Protein AF-M1K8H1-F1 (afdb_monomer)

Mean predicted aligned error: 16.38 Å

Radius of gyration: 29.75 Å; Cα contacts (8 Å, |Δi|>4): 290; chains: 1; bounding box: 63×40×82 Å

pLDDT: mean 72.78, std 16.75, range [26.17, 94.62]

Structure (mmCIF, N/CA/C/O backbone):
data_AF-M1K8H1-F1
#
_entry.id   AF-M1K8H1-F1
#
loop_
_atom_site.group_PDB
_atom_site.id
_atom_site.type_symbol
_atom_site.label_atom_id
_atom_site.label_alt_id
_atom_site.label_comp_id
_atom_site.label_asym_id
_atom_site.label_entity_id
_atom_site.label_seq_id
_atom_site.pdbx_PDB_ins_code
_atom_site.Cartn_x
_atom_site.Cartn_y
_atom_site.Cartn_z
_atom_site.occupancy
_atom_site.B_iso_or_equiv
_atom_site.auth_seq_id
_atom_site.auth_comp_id
_atom_site.auth_asym_id
_atom_site.auth_atom_id
_atom_site.pdbx_PDB_model_num
ATOM 1 N N . MET A 1 1 ? 13.924 0.896 -13.740 1.00 26.17 1 MET A N 1
ATOM 2 C CA . MET A 1 1 ? 15.214 0.836 -13.018 1.00 26.17 1 MET A CA 1
ATOM 3 C C . MET A 1 1 ? 15.326 -0.549 -12.403 1.00 26.17 1 MET A C 1
ATOM 5 O O . MET A 1 1 ? 14.379 -0.959 -11.742 1.00 26.17 1 MET A O 1
ATOM 9 N N . ILE A 1 2 ? 16.389 -1.291 -12.714 1.00 30.88 2 ILE A N 1
ATOM 10 C CA . ILE A 1 2 ? 16.627 -2.663 -12.240 1.00 30.88 2 ILE A CA 1
ATOM 11 C C . ILE A 1 2 ? 17.700 -2.576 -11.150 1.00 30.88 2 ILE A C 1
ATOM 13 O O . ILE A 1 2 ? 18.779 -2.055 -11.413 1.00 30.88 2 ILE A O 1
ATOM 17 N N . PHE A 1 3 ? 17.399 -3.034 -9.933 1.00 28.27 3 PHE A N 1
ATOM 18 C CA . PHE A 1 3 ? 18.373 -3.110 -8.837 1.00 28.27 3 PHE A CA 1
ATOM 19 C C . PHE A 1 3 ? 18.791 -4.571 -8.617 1.00 28.27 3 PHE A C 1
ATOM 21 O O . PHE A 1 3 ? 17.931 -5.434 -8.427 1.00 28.27 3 PHE A O 1
ATOM 28 N N . ASP A 1 4 ? 20.101 -4.828 -8.670 1.00 34.69 4 ASP A N 1
ATOM 29 C CA . ASP A 1 4 ? 20.742 -6.132 -8.449 1.00 34.69 4 ASP A CA 1
ATOM 30 C C . ASP A 1 4 ? 21.150 -6.277 -6.970 1.00 34.69 4 ASP A C 1
ATOM 32 O O . ASP A 1 4 ? 21.783 -5.382 -6.406 1.00 34.69 4 ASP A O 1
ATOM 36 N N . TYR A 1 5 ? 20.779 -7.395 -6.338 1.00 30.77 5 TYR A N 1
ATOM 37 C CA . TYR A 1 5 ? 21.114 -7.721 -4.942 1.00 30.77 5 TYR A CA 1
ATOM 38 C C . TYR A 1 5 ? 22.060 -8.926 -4.795 1.00 30.77 5 TYR A C 1
ATOM 40 O O . TYR A 1 5 ? 22.175 -9.496 -3.708 1.00 30.77 5 TYR A O 1
ATOM 48 N N . GLY A 1 6 ? 22.805 -9.275 -5.844 1.00 29.81 6 GLY A N 1
ATOM 49 C CA . GLY A 1 6 ? 23.960 -10.160 -5.742 1.00 29.81 6 GLY A CA 1
ATOM 50 C C . GLY A 1 6 ? 23.657 -11.663 -5.775 1.00 29.81 6 GLY A C 1
ATOM 51 O O . GLY A 1 6 ? 22.576 -12.155 -5.452 1.00 29.81 6 GLY A O 1
ATOM 52 N N . ILE A 1 7 ? 24.687 -12.395 -6.201 1.00 31.23 7 ILE A N 1
ATOM 53 C CA . ILE A 1 7 ? 24.708 -13.827 -6.510 1.00 31.23 7 ILE A CA 1
ATOM 54 C C . ILE A 1 7 ? 24.714 -14.657 -5.217 1.00 31.23 7 ILE A C 1
ATOM 56 O O . ILE A 1 7 ? 25.636 -14.532 -4.413 1.00 31.23 7 ILE A O 1
ATOM 60 N N . TYR A 1 8 ? 23.765 -15.587 -5.066 1.00 31.34 8 TYR A N 1
ATOM 61 C CA . TYR A 1 8 ? 23.883 -16.694 -4.107 1.00 31.34 8 TYR A CA 1
ATOM 62 C C . TYR A 1 8 ? 24.248 -18.007 -4.818 1.00 31.34 8 TYR A C 1
ATOM 64 O O . TYR A 1 8 ? 23.767 -18.325 -5.903 1.00 31.34 8 TYR A O 1
ATOM 72 N N . PHE A 1 9 ? 25.177 -18.729 -4.193 1.00 35.06 9 PHE A N 1
ATOM 73 C CA . PHE A 1 9 ? 26.026 -19.786 -4.738 1.00 35.06 9 PHE A CA 1
ATOM 74 C C . PHE A 1 9 ? 25.319 -20.946 -5.485 1.00 35.06 9 PHE A C 1
ATOM 76 O O . PHE A 1 9 ? 24.332 -21.518 -5.027 1.00 35.06 9 PHE A O 1
ATOM 83 N N . SER A 1 10 ? 25.986 -21.382 -6.569 1.00 31.98 10 SER A N 1
ATOM 84 C CA . SER A 1 10 ? 25.972 -22.700 -7.255 1.00 31.98 10 SER A CA 1
ATOM 85 C C . SER A 1 10 ? 25.191 -22.903 -8.566 1.00 31.98 10 SER A C 1
ATOM 87 O O . SER A 1 10 ? 25.470 -23.878 -9.264 1.00 31.98 10 SER A O 1
ATOM 89 N N . ARG A 1 11 ? 24.329 -21.987 -9.021 1.00 42.22 11 ARG A N 1
ATOM 90 C CA . ARG A 1 11 ? 23.780 -21.995 -10.400 1.00 42.22 11 ARG A CA 1
ATOM 91 C C . ARG A 1 11 ? 23.631 -20.551 -10.878 1.00 42.22 11 ARG A C 1
ATOM 93 O O . ARG A 1 11 ? 23.325 -19.698 -10.059 1.00 42.22 11 ARG A O 1
ATOM 100 N N . LYS A 1 12 ? 23.873 -20.259 -12.168 1.00 46.44 12 LYS A N 1
ATOM 101 C CA . LYS A 1 12 ? 23.651 -18.917 -12.751 1.00 46.44 12 LYS A CA 1
ATOM 102 C C . LYS A 1 12 ? 22.168 -18.566 -12.595 1.00 46.44 12 LYS A C 1
ATOM 104 O O . LYS A 1 12 ? 21.367 -18.989 -13.426 1.00 46.44 12 LYS A O 1
ATOM 109 N N . VAL A 1 13 ? 21.828 -17.892 -11.500 1.00 42.84 13 VAL A N 1
ATOM 110 C CA . VAL A 1 13 ? 20.481 -17.438 -11.182 1.00 42.84 13 VAL A CA 1
ATOM 111 C C . VAL A 1 13 ? 20.490 -15.916 -11.116 1.00 42.84 13 VAL A C 1
ATOM 113 O O . VAL A 1 13 ? 21.294 -15.341 -10.387 1.00 42.84 13 VAL A O 1
ATOM 116 N N . SER A 1 14 ? 19.638 -15.274 -11.907 1.00 46.69 14 SER A N 1
ATOM 117 C CA . SER A 1 14 ? 19.482 -13.818 -11.980 1.00 46.69 14 SER A CA 1
ATOM 118 C C . SER A 1 14 ? 18.307 -13.416 -11.112 1.00 46.69 14 SER A C 1
ATOM 120 O O . SER A 1 14 ? 17.221 -13.970 -11.292 1.00 46.69 14 SER A O 1
ATOM 122 N N . VAL A 1 15 ? 18.511 -12.464 -10.201 1.00 44.34 15 VAL A N 1
ATOM 123 C CA . VAL A 1 15 ? 17.432 -11.926 -9.376 1.00 44.34 15 VAL A CA 1
ATOM 124 C C . VAL A 1 15 ? 17.298 -10.432 -9.613 1.00 44.34 15 VAL A C 1
ATOM 126 O O . VAL A 1 15 ? 18.221 -9.687 -9.305 1.00 44.34 15 VAL A O 1
ATOM 129 N N . CYS A 1 16 ? 16.162 -9.981 -10.147 1.00 46.50 16 CYS A N 1
ATOM 130 C CA . CYS A 1 16 ? 15.896 -8.552 -10.314 1.00 46.50 16 CYS A CA 1
ATOM 131 C C . CYS A 1 16 ? 14.534 -8.140 -9.758 1.00 46.50 16 CYS A C 1
ATOM 133 O O . CYS A 1 16 ? 13.537 -8.855 -9.888 1.00 46.50 16 CYS A O 1
ATOM 135 N N . LEU A 1 17 ? 14.516 -6.968 -9.119 1.00 40.59 17 LEU A N 1
ATOM 136 C CA . LEU A 1 17 ? 13.302 -6.320 -8.643 1.00 40.59 17 LEU A CA 1
ATOM 137 C C . LEU A 1 17 ? 12.798 -5.350 -9.716 1.00 40.59 17 LEU A C 1
ATOM 139 O O . LEU A 1 17 ? 13.503 -4.405 -10.079 1.00 40.59 17 LEU A O 1
ATOM 143 N N . HIS A 1 18 ? 11.575 -5.557 -10.197 1.00 43.50 18 HIS A N 1
ATOM 144 C CA . HIS A 1 18 ? 10.921 -4.624 -11.112 1.00 43.50 18 HIS A CA 1
ATOM 145 C C . HIS A 1 18 ? 9.423 -4.551 -10.808 1.00 43.50 18 HIS A C 1
ATOM 147 O O . HIS A 1 18 ? 8.724 -5.566 -10.852 1.00 43.50 18 HIS A O 1
ATOM 153 N N . GLU A 1 19 ? 8.946 -3.353 -10.450 1.00 46.66 19 GLU A N 1
ATOM 154 C CA . GLU A 1 19 ? 7.522 -3.065 -10.199 1.00 46.66 19 GLU A CA 1
ATOM 155 C C . GLU A 1 19 ? 6.869 -4.034 -9.183 1.00 46.66 19 GLU A C 1
ATOM 157 O O . GLU A 1 19 ? 5.798 -4.595 -9.415 1.00 46.66 19 GLU A O 1
ATOM 162 N N . GLY A 1 20 ? 7.553 -4.343 -8.076 1.00 45.56 20 GLY A N 1
ATOM 163 C CA . GLY A 1 20 ? 7.019 -5.234 -7.032 1.00 45.56 20 GLY A CA 1
ATOM 164 C C . GLY A 1 20 ? 7.049 -6.737 -7.357 1.00 45.56 20 GLY A C 1
ATOM 165 O O . GLY A 1 20 ? 6.475 -7.538 -6.618 1.00 45.56 20 GLY A O 1
ATOM 166 N N . CYS A 1 21 ? 7.729 -7.151 -8.428 1.00 48.53 21 CYS A N 1
ATOM 167 C CA . CYS A 1 21 ? 8.040 -8.556 -8.699 1.00 48.53 21 CYS A CA 1
ATOM 168 C C . CYS A 1 21 ? 9.523 -8.841 -8.438 1.00 48.53 21 CYS A C 1
ATOM 170 O O . CYS A 1 21 ? 10.376 -8.013 -8.759 1.00 48.53 21 CYS A O 1
ATOM 172 N N . ILE A 1 22 ? 9.818 -10.028 -7.903 1.00 53.66 22 ILE A N 1
ATOM 173 C CA . ILE A 1 22 ? 11.164 -10.608 -7.900 1.00 53.66 22 ILE A CA 1
ATOM 174 C C . ILE A 1 22 ? 11.214 -11.601 -9.055 1.00 53.66 22 ILE A C 1
ATOM 176 O O . ILE A 1 22 ? 10.483 -12.591 -9.079 1.00 53.66 22 ILE A O 1
ATOM 180 N N . LEU A 1 23 ? 12.064 -11.332 -10.030 1.00 53.28 23 LEU A N 1
ATOM 181 C CA . LEU A 1 23 ? 12.321 -12.245 -11.134 1.00 53.28 23 LEU A CA 1
ATOM 182 C C . LEU A 1 23 ? 13.448 -13.182 -10.728 1.00 53.28 23 LEU A C 1
ATOM 184 O O . LEU A 1 23 ? 14.438 -12.714 -10.188 1.00 53.28 23 LEU A O 1
ATOM 188 N N . ILE A 1 24 ? 13.293 -14.483 -10.960 1.00 57.03 24 ILE A N 1
ATOM 189 C CA . ILE A 1 24 ? 14.314 -15.497 -10.689 1.00 57.03 24 ILE A CA 1
ATOM 190 C C . ILE A 1 24 ? 14.533 -16.275 -11.984 1.00 57.03 24 ILE A C 1
ATOM 192 O O . ILE A 1 24 ? 13.730 -17.132 -12.355 1.00 57.03 24 ILE A O 1
ATOM 196 N N . GLY A 1 25 ? 15.601 -15.947 -12.700 1.00 50.94 25 GLY A N 1
ATOM 197 C CA . GLY A 1 25 ? 15.971 -16.599 -13.955 1.00 50.94 25 GLY A CA 1
ATOM 198 C C . GLY A 1 25 ? 17.080 -17.616 -13.754 1.00 50.94 25 GLY A C 1
ATOM 199 O O . GLY A 1 25 ? 18.003 -17.340 -13.011 1.00 50.94 25 GLY A O 1
ATOM 200 N N . SER A 1 26 ? 17.032 -18.764 -14.425 1.00 52.31 26 SER A N 1
ATOM 201 C CA . SER A 1 26 ? 18.161 -19.682 -14.618 1.00 52.31 26 SER A CA 1
ATOM 202 C C . SER A 1 26 ? 18.381 -19.927 -16.117 1.00 52.31 26 SER A C 1
ATOM 204 O O . SER A 1 26 ? 17.578 -19.488 -16.937 1.00 52.31 26 SER A O 1
ATOM 206 N N . ARG A 1 27 ? 19.431 -20.674 -16.498 1.00 45.69 27 ARG A N 1
ATOM 207 C CA . ARG A 1 27 ? 19.728 -21.016 -17.910 1.00 45.69 27 ARG A CA 1
ATOM 208 C C . ARG A 1 27 ? 18.557 -21.637 -18.687 1.00 45.69 27 ARG A C 1
ATOM 210 O O . ARG A 1 27 ? 18.580 -21.593 -19.909 1.00 45.69 27 ARG A O 1
ATOM 217 N N . THR A 1 28 ? 17.588 -22.254 -18.011 1.00 41.62 28 THR A N 1
ATOM 218 C CA . THR A 1 28 ? 16.495 -23.004 -18.656 1.00 41.62 28 THR A CA 1
ATOM 219 C C . THR A 1 28 ? 15.100 -22.549 -18.244 1.00 41.62 28 THR A C 1
ATOM 221 O O . THR A 1 28 ? 14.124 -22.990 -18.839 1.00 41.62 28 THR A O 1
ATOM 224 N N . THR A 1 29 ? 14.969 -21.717 -17.211 1.00 45.97 29 THR A N 1
ATOM 225 C CA . THR A 1 29 ? 13.666 -21.360 -16.633 1.00 45.97 29 THR A CA 1
ATOM 226 C C . THR A 1 29 ? 13.685 -19.938 -16.110 1.00 45.97 29 THR A C 1
ATOM 228 O O . THR A 1 29 ? 14.580 -19.585 -15.347 1.00 45.97 29 THR A O 1
ATOM 231 N N . PHE A 1 30 ? 12.667 -19.154 -16.443 1.00 46.94 30 PHE A N 1
ATOM 232 C CA . PHE A 1 30 ? 12.444 -17.837 -15.859 1.00 46.94 30 PHE A CA 1
ATOM 233 C C . PHE A 1 30 ? 11.165 -17.877 -15.027 1.00 46.94 30 PHE A C 1
ATOM 235 O O . PHE A 1 30 ? 10.107 -18.234 -15.542 1.00 46.94 30 PHE A O 1
ATOM 242 N N . THR A 1 31 ? 11.264 -17.540 -13.742 1.00 49.22 31 THR A N 1
ATOM 243 C CA . THR A 1 31 ? 10.129 -17.557 -12.817 1.00 49.22 31 THR A CA 1
ATOM 244 C C . THR A 1 31 ? 9.873 -16.154 -12.297 1.00 49.22 31 THR A C 1
ATOM 246 O O . THR A 1 31 ? 10.757 -15.514 -11.728 1.00 49.22 31 THR A O 1
ATOM 249 N N . VAL A 1 32 ? 8.639 -15.683 -12.456 1.00 51.44 32 VAL A N 1
ATOM 250 C CA . VAL A 1 32 ? 8.173 -14.445 -11.830 1.00 51.44 32 VAL A CA 1
ATOM 251 C C . VAL A 1 32 ? 7.627 -14.790 -10.450 1.00 51.44 32 VAL A C 1
ATOM 253 O O . VAL A 1 32 ? 6.621 -15.487 -10.331 1.00 51.44 32 VAL A O 1
ATOM 256 N N . VAL A 1 33 ? 8.273 -14.296 -9.398 1.00 52.16 33 VAL A N 1
ATOM 257 C CA . VAL A 1 33 ? 7.749 -14.372 -8.035 1.00 52.16 33 VAL A CA 1
ATOM 258 C C . VAL A 1 33 ? 7.062 -13.049 -7.728 1.00 52.16 33 VAL A C 1
ATOM 260 O O . VAL A 1 33 ? 7.700 -12.003 -7.587 1.00 52.16 33 VAL A O 1
ATOM 263 N N . LYS A 1 34 ? 5.732 -13.087 -7.628 1.00 53.25 34 LYS A N 1
ATOM 264 C CA . LYS A 1 34 ? 4.965 -11.944 -7.134 1.00 53.25 34 LYS A CA 1
ATOM 265 C C . LYS A 1 34 ? 5.338 -11.721 -5.671 1.00 53.25 34 LYS A C 1
ATOM 267 O O . LYS A 1 34 ? 5.155 -12.623 -4.854 1.00 53.25 34 LYS A O 1
ATOM 272 N N . VAL A 1 35 ? 5.853 -10.539 -5.334 1.00 51.06 35 VAL A N 1
ATOM 273 C CA . VAL A 1 35 ? 6.067 -10.189 -3.929 1.00 51.06 35 VAL A CA 1
ATOM 274 C C . VAL A 1 35 ? 4.697 -9.913 -3.331 1.00 51.06 35 VAL A C 1
ATOM 276 O O . VAL A 1 35 ? 4.044 -8.924 -3.661 1.00 51.06 35 VAL A O 1
ATOM 279 N N . GLU A 1 36 ? 4.229 -10.803 -2.462 1.00 52.41 36 GLU A N 1
ATOM 280 C CA . GLU A 1 36 ? 3.106 -10.467 -1.597 1.00 52.41 36 GLU A CA 1
ATOM 281 C C . GLU A 1 36 ? 3.605 -9.503 -0.526 1.00 52.41 36 GLU A C 1
ATOM 283 O O . GLU A 1 36 ? 4.248 -9.887 0.452 1.00 52.41 36 GLU A O 1
ATOM 288 N N . ILE A 1 37 ? 3.323 -8.219 -0.730 1.00 55.78 37 ILE A N 1
ATOM 289 C CA . ILE A 1 37 ? 3.634 -7.192 0.251 1.00 55.78 37 ILE A CA 1
ATOM 290 C C . ILE A 1 37 ? 2.614 -7.316 1.387 1.00 55.78 37 ILE A C 1
ATOM 292 O O . ILE A 1 37 ? 1.480 -6.847 1.314 1.00 55.78 37 ILE A O 1
ATOM 296 N N . ALA A 1 38 ? 3.020 -8.007 2.449 1.00 57.75 38 ALA A N 1
ATOM 297 C CA . ALA A 1 38 ? 2.209 -8.240 3.643 1.00 57.75 38 ALA A CA 1
ATOM 298 C C . ALA A 1 38 ? 2.400 -7.156 4.725 1.00 57.75 38 ALA A C 1
ATOM 300 O O . ALA A 1 38 ? 2.074 -7.382 5.896 1.00 57.75 38 ALA A O 1
ATOM 301 N N . ASP A 1 39 ? 2.959 -5.994 4.375 1.00 64.38 39 ASP A N 1
ATOM 302 C CA . ASP A 1 39 ? 3.175 -4.917 5.338 1.00 64.38 39 ASP A CA 1
ATOM 303 C C . ASP A 1 39 ? 1.850 -4.230 5.727 1.00 64.38 39 ASP A C 1
ATOM 305 O O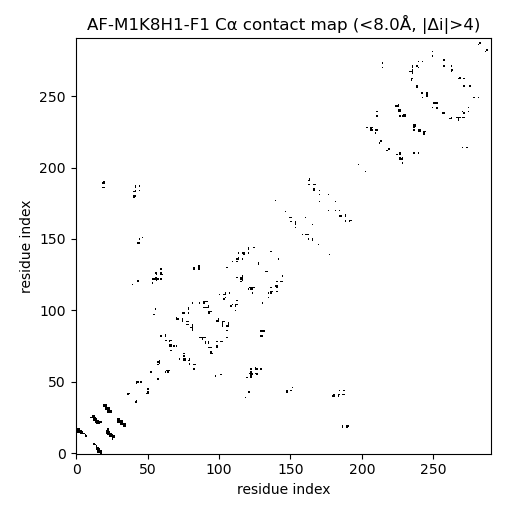 . ASP A 1 39 ? 0.856 -4.239 4.997 1.00 64.38 39 ASP A O 1
ATOM 309 N N . ARG A 1 40 ? 1.809 -3.650 6.931 1.00 65.88 40 ARG A N 1
ATOM 310 C CA . ARG A 1 40 ? 0.574 -3.080 7.499 1.00 65.88 40 ARG A CA 1
ATOM 311 C C . ARG A 1 40 ? 0.088 -1.828 6.765 1.00 65.88 40 ARG A C 1
ATOM 313 O O . ARG A 1 40 ? -1.110 -1.553 6.809 1.00 65.88 40 ARG A O 1
ATOM 320 N N . CYS A 1 41 ? 0.988 -1.067 6.150 1.00 70.00 41 CYS A N 1
ATOM 321 C CA . CYS A 1 41 ? 0.675 0.136 5.386 1.00 70.00 41 CYS A CA 1
ATOM 322 C C . CYS A 1 41 ? 0.137 -0.218 3.993 1.00 70.00 41 CYS A C 1
ATOM 324 O O . CYS A 1 41 ? -0.820 0.420 3.563 1.00 70.00 41 CYS A O 1
ATOM 326 N N . HIS A 1 42 ? 0.641 -1.272 3.345 1.00 71.19 42 HIS A N 1
ATOM 327 C CA . HIS A 1 42 ? 0.056 -1.789 2.102 1.00 71.19 42 HIS A CA 1
ATOM 328 C C . HIS A 1 42 ? -1.282 -2.495 2.339 1.00 71.19 42 HIS A C 1
ATOM 330 O O . HIS A 1 42 ? -2.271 -2.175 1.686 1.00 71.19 42 HIS A O 1
ATOM 336 N N . LEU A 1 43 ? -1.372 -3.389 3.335 1.00 69.06 43 LEU A N 1
ATOM 337 C CA . LEU A 1 43 ? -2.634 -4.056 3.697 1.00 69.06 43 LEU A CA 1
ATOM 338 C C . LEU A 1 43 ? -3.749 -3.059 4.028 1.00 69.06 43 LEU A C 1
ATOM 340 O O . LEU A 1 43 ? -4.927 -3.373 3.865 1.00 69.06 43 LEU A O 1
ATOM 344 N N . PHE A 1 44 ? -3.386 -1.863 4.496 1.00 75.38 44 PHE A N 1
ATOM 345 C CA . PHE A 1 44 ? -4.336 -0.799 4.761 1.00 75.38 44 PHE A CA 1
ATOM 346 C C . PHE A 1 44 ? -5.090 -0.331 3.490 1.00 75.38 44 PHE A C 1
ATOM 348 O O . PHE A 1 44 ? -6.222 0.130 3.594 1.00 75.38 44 PHE A O 1
ATOM 355 N N . LEU A 1 45 ? -4.539 -0.506 2.292 1.00 74.00 45 LEU A N 1
ATOM 356 C CA . LEU A 1 45 ? -5.168 -0.077 1.037 1.00 74.00 45 LEU A CA 1
ATOM 357 C C . LEU A 1 45 ? -6.214 -1.077 0.507 1.00 74.00 45 LEU A C 1
ATOM 359 O O . LEU A 1 45 ? -6.958 -0.751 -0.408 1.00 74.00 45 LEU A O 1
ATOM 363 N N . HIS A 1 46 ? -6.339 -2.264 1.122 1.00 69.19 46 HIS A N 1
ATOM 364 C CA . HIS A 1 46 ? -7.228 -3.347 0.672 1.00 69.19 46 HIS A CA 1
ATOM 365 C C . HIS A 1 46 ? -8.392 -3.595 1.650 1.00 69.19 46 HIS A C 1
ATOM 367 O O . HIS A 1 46 ? -8.304 -4.490 2.503 1.00 69.19 46 HIS A O 1
ATOM 373 N N . PRO A 1 47 ? -9.512 -2.854 1.555 1.00 60.56 47 PRO A N 1
ATOM 374 C CA . PRO A 1 47 ? -10.631 -2.994 2.489 1.00 60.56 47 PRO A CA 1
ATOM 375 C C . PRO A 1 47 ? -11.377 -4.339 2.376 1.00 60.56 47 PRO A C 1
ATOM 377 O O . PRO A 1 47 ? -11.908 -4.809 3.384 1.00 60.56 47 PRO A O 1
ATOM 380 N N . GLY A 1 48 ? -11.404 -4.965 1.190 1.00 56.44 48 GLY A N 1
ATOM 381 C CA . GLY A 1 48 ? -12.314 -6.080 0.880 1.00 56.44 48 GLY A CA 1
ATOM 382 C C . GLY A 1 48 ? -11.715 -7.493 0.816 1.00 56.44 48 GLY A C 1
ATOM 383 O O . GLY A 1 48 ? -12.356 -8.428 1.284 1.00 56.44 48 GLY A O 1
ATOM 384 N N . ALA A 1 49 ? -10.510 -7.690 0.263 1.00 50.94 49 ALA A N 1
ATOM 385 C CA . ALA A 1 49 ? -10.159 -9.017 -0.280 1.00 50.94 49 ALA A CA 1
ATOM 386 C C . ALA A 1 49 ? -9.000 -9.771 0.401 1.00 50.94 49 ALA A C 1
ATOM 388 O O . ALA A 1 49 ? -8.951 -10.996 0.324 1.00 50.94 49 ALA A O 1
ATOM 389 N N . LYS A 1 50 ? -8.046 -9.091 1.055 1.00 56.12 50 LYS A N 1
ATOM 390 C CA . LYS A 1 50 ? -6.788 -9.746 1.494 1.00 56.12 50 LYS A CA 1
ATOM 391 C C . LYS A 1 50 ? -6.337 -9.433 2.917 1.00 56.12 50 LYS A C 1
ATOM 393 O O . LYS A 1 50 ? -5.358 -9.998 3.403 1.00 56.12 50 LYS A O 1
ATOM 398 N N . ARG A 1 51 ? -7.049 -8.558 3.629 1.00 68.56 51 ARG A N 1
ATOM 399 C CA . ARG A 1 51 ? -6.648 -8.133 4.973 1.00 68.56 51 ARG A CA 1
ATOM 400 C C . ARG A 1 51 ? -7.227 -9.045 6.053 1.00 68.56 51 ARG A C 1
ATOM 402 O O . ARG A 1 51 ? -8.440 -9.186 6.195 1.00 68.56 51 ARG A O 1
ATOM 409 N N . LYS A 1 52 ? -6.361 -9.583 6.917 1.00 74.38 52 LYS A N 1
ATOM 410 C CA . LYS A 1 52 ? -6.794 -10.151 8.204 1.00 74.38 52 LYS A CA 1
ATOM 411 C C . LYS A 1 52 ? -7.270 -9.008 9.105 1.00 74.38 52 LYS A C 1
ATOM 413 O O . LYS A 1 52 ? -6.450 -8.213 9.563 1.00 74.38 52 LYS A O 1
ATOM 418 N N . ARG A 1 53 ? -8.584 -8.934 9.360 1.00 80.69 53 ARG A N 1
ATOM 419 C CA . ARG A 1 53 ? -9.170 -7.932 10.270 1.00 80.69 53 ARG A CA 1
ATOM 420 C C . ARG A 1 53 ? -8.467 -7.958 11.621 1.00 80.69 53 ARG A C 1
ATOM 422 O O . ARG A 1 53 ? -8.215 -9.030 12.186 1.00 80.69 53 ARG A O 1
ATOM 429 N N . SER A 1 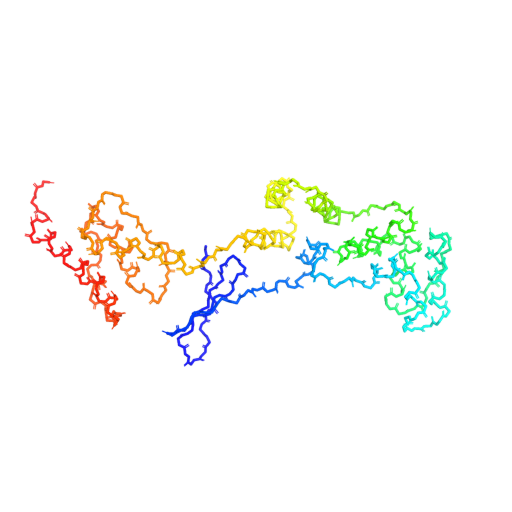54 ? -8.169 -6.776 12.144 1.00 85.75 54 SER A N 1
ATOM 430 C CA . SER A 1 54 ? -7.492 -6.652 13.429 1.00 85.75 54 SER A CA 1
ATOM 431 C C . SER A 1 54 ? -8.386 -7.141 14.576 1.00 85.75 54 SER A C 1
ATOM 433 O O . SER A 1 54 ? -9.602 -7.289 14.444 1.00 85.75 54 SER A O 1
ATOM 435 N N . TYR A 1 55 ? -7.795 -7.368 15.749 1.00 88.50 55 TYR A N 1
ATOM 436 C CA . TYR A 1 55 ? -8.573 -7.708 16.942 1.00 88.50 55 TYR A CA 1
ATOM 437 C C . TYR A 1 55 ? -9.567 -6.600 17.329 1.00 88.50 55 TYR A C 1
ATOM 439 O O . TYR A 1 55 ? -10.698 -6.912 17.697 1.00 88.50 55 TYR A O 1
ATOM 447 N N . ILE A 1 56 ? -9.160 -5.326 17.229 1.00 90.06 56 ILE A N 1
ATOM 448 C CA . ILE A 1 56 ? -10.015 -4.182 17.575 1.00 90.06 56 ILE A CA 1
ATOM 449 C C . ILE A 1 56 ? -11.196 -4.109 16.615 1.00 90.06 56 ILE A C 1
ATOM 451 O O . ILE A 1 56 ? -12.336 -4.057 17.059 1.00 90.06 56 ILE A O 1
ATOM 455 N N . GLU A 1 57 ? -10.935 -4.164 15.313 1.00 89.44 57 GLU A N 1
ATOM 456 C CA . GLU A 1 57 ? -11.971 -4.090 14.289 1.00 89.44 57 GLU A CA 1
ATOM 457 C C . GLU A 1 57 ? -12.978 -5.233 14.406 1.00 89.44 57 GLU A C 1
ATOM 459 O O . GLU A 1 57 ? -14.185 -5.011 14.301 1.00 89.44 57 GLU A O 1
ATOM 464 N N . ARG A 1 58 ? -12.494 -6.458 14.654 1.00 89.81 58 ARG A N 1
ATOM 465 C CA . ARG A 1 58 ? -13.357 -7.627 14.854 1.00 89.81 58 ARG A CA 1
ATOM 466 C C . ARG A 1 58 ? -14.297 -7.426 16.033 1.00 89.81 58 ARG A C 1
ATOM 468 O O . ARG A 1 58 ? -15.486 -7.669 15.885 1.00 89.81 58 ARG A O 1
ATOM 475 N N . ILE A 1 59 ? -13.781 -6.967 17.171 1.00 90.88 59 ILE A N 1
ATOM 476 C CA . ILE A 1 59 ? -14.595 -6.744 18.371 1.00 90.88 59 ILE A CA 1
ATOM 477 C C . ILE A 1 59 ? -15.527 -5.550 18.215 1.00 90.88 59 ILE A C 1
ATOM 479 O O . ILE A 1 59 ? -16.669 -5.630 18.641 1.00 90.88 59 ILE A O 1
ATOM 483 N N . ALA A 1 60 ? -15.075 -4.458 17.602 1.00 89.25 60 ALA A N 1
ATOM 484 C CA . ALA A 1 60 ? -15.945 -3.323 17.325 1.00 89.25 60 ALA A CA 1
ATOM 485 C C . ALA A 1 60 ? -17.077 -3.714 16.355 1.00 89.25 60 ALA A C 1
ATOM 487 O O . ALA A 1 60 ? -18.182 -3.198 16.459 1.00 89.25 60 ALA A O 1
ATOM 488 N N . SER A 1 61 ? -16.829 -4.654 15.435 1.00 89.31 61 SER A N 1
ATOM 489 C CA . SER A 1 61 ? -17.852 -5.164 14.512 1.00 89.31 61 SER A CA 1
ATOM 490 C C . SER A 1 61 ? -18.812 -6.164 15.162 1.00 89.31 61 SER A C 1
ATOM 492 O O . SER A 1 61 ? -20.007 -6.107 14.898 1.00 89.31 61 SER A O 1
ATOM 494 N N . ASP A 1 62 ? -18.301 -7.071 15.996 1.00 91.94 62 ASP A N 1
ATOM 495 C CA . ASP A 1 62 ? -19.100 -8.014 16.784 1.00 91.94 62 ASP A CA 1
ATOM 496 C C . ASP A 1 62 ? -18.590 -8.057 18.235 1.00 91.94 62 ASP A C 1
ATOM 498 O O . ASP A 1 62 ? -17.700 -8.852 18.576 1.00 91.94 62 ASP A O 1
ATOM 502 N N . PRO A 1 63 ? -19.162 -7.224 19.125 1.00 90.56 63 PRO A N 1
ATOM 503 C CA . PRO A 1 63 ? -18.748 -7.169 20.521 1.00 90.56 63 PRO A CA 1
ATOM 504 C C . PRO A 1 63 ? -18.920 -8.493 21.265 1.00 90.56 63 PRO A C 1
ATOM 506 O O . PRO A 1 63 ? -18.207 -8.722 22.242 1.00 90.56 63 PRO A O 1
ATOM 509 N N . ARG A 1 64 ? -19.801 -9.406 20.819 1.00 92.31 64 ARG A N 1
ATOM 510 C CA . ARG A 1 64 ? -20.000 -10.713 21.477 1.00 92.31 64 ARG A CA 1
ATOM 511 C C . ARG A 1 64 ? -18.734 -11.565 21.441 1.00 92.31 64 ARG A C 1
ATOM 513 O O . ARG A 1 64 ? -18.537 -12.395 22.330 1.00 92.31 64 ARG A O 1
ATOM 520 N N . LEU A 1 65 ? -17.844 -11.326 20.474 1.00 91.81 65 LEU A N 1
ATOM 521 C CA . LEU A 1 65 ? -16.536 -11.977 20.409 1.00 91.81 65 LEU A CA 1
ATOM 522 C C . LEU A 1 65 ? -15.723 -11.761 21.684 1.00 91.81 65 LEU A C 1
ATOM 524 O O . LEU A 1 65 ? -14.999 -12.665 22.093 1.00 91.81 65 LEU A O 1
ATOM 528 N N . ILE A 1 66 ? -15.867 -10.612 22.353 1.00 91.44 66 ILE A N 1
ATOM 529 C CA . ILE A 1 66 ? -15.111 -10.339 23.575 1.00 91.44 66 ILE A CA 1
ATOM 530 C C . ILE A 1 66 ? -15.513 -11.250 24.731 1.00 91.44 66 ILE A C 1
ATOM 532 O O . ILE A 1 66 ? -14.663 -11.606 25.538 1.00 91.44 66 ILE A O 1
ATOM 536 N N . LEU A 1 67 ? -16.776 -11.681 24.784 1.00 90.38 67 LEU A N 1
ATOM 537 C CA . LEU A 1 67 ? -17.279 -12.586 25.820 1.00 90.38 67 LEU A CA 1
ATOM 538 C C . LEU A 1 67 ? -16.662 -13.984 25.701 1.00 90.38 67 LEU A C 1
ATOM 540 O O . LEU A 1 67 ? -16.535 -14.684 26.699 1.00 90.38 67 LEU A O 1
ATOM 544 N N . ARG A 1 68 ? -16.252 -14.366 24.485 1.00 88.06 68 ARG A N 1
ATOM 545 C CA . ARG A 1 68 ? -15.596 -15.645 24.172 1.00 88.06 68 ARG A CA 1
ATOM 546 C C . ARG A 1 68 ? -14.067 -15.542 24.143 1.00 88.06 68 ARG A C 1
ATOM 548 O O . ARG A 1 68 ? -13.391 -16.546 23.941 1.00 88.06 68 ARG A O 1
ATOM 555 N N . SER A 1 69 ? -13.514 -14.340 24.306 1.00 85.75 69 SER A N 1
ATOM 556 C CA . SER A 1 69 ? -12.069 -14.116 24.293 1.00 85.75 69 SER A CA 1
ATOM 557 C C . SER A 1 69 ? -11.407 -14.633 25.567 1.00 85.75 69 SER A C 1
ATOM 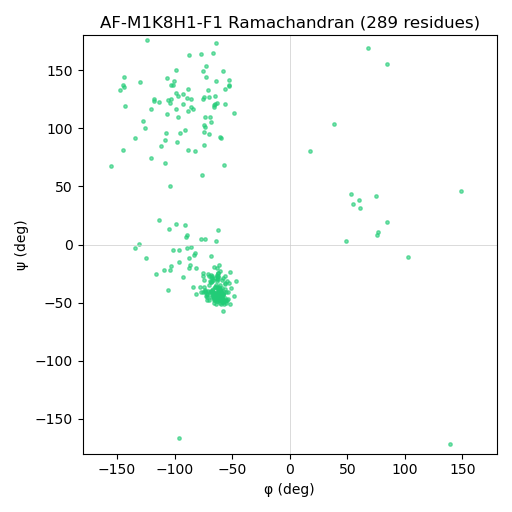559 O O . SER A 1 69 ? -11.924 -14.466 26.670 1.00 85.75 69 SER A O 1
ATOM 561 N N . SER A 1 70 ? -10.192 -15.163 25.427 1.00 82.81 70 SER A N 1
ATOM 562 C CA . SER A 1 70 ? -9.333 -15.522 26.559 1.00 82.81 70 SER A CA 1
ATOM 563 C C . SER A 1 70 ? -9.086 -14.325 27.491 1.00 82.81 70 SER A C 1
ATOM 565 O O . SER A 1 70 ? -8.722 -13.240 27.023 1.00 82.81 70 SER A O 1
ATOM 567 N N . GLY A 1 71 ? -9.207 -14.532 28.801 1.00 82.00 71 GLY A N 1
ATOM 568 C CA . GLY A 1 71 ? -8.972 -13.515 29.829 1.00 82.00 71 GLY A CA 1
ATOM 569 C C . GLY A 1 71 ? -10.001 -13.588 30.954 1.00 82.00 71 GLY A C 1
ATOM 570 O O . GLY A 1 71 ? -10.795 -14.521 31.008 1.00 82.00 71 GLY A O 1
ATOM 571 N N . ASP A 1 72 ? -9.985 -12.595 31.845 1.00 88.19 72 ASP A N 1
ATOM 572 C CA . ASP A 1 72 ? -10.954 -12.498 32.942 1.00 88.19 72 ASP A CA 1
ATOM 573 C C . ASP A 1 72 ? -12.380 -12.256 32.389 1.00 88.19 72 ASP A C 1
ATOM 575 O O . ASP A 1 72 ? -12.623 -11.209 31.768 1.00 88.19 72 ASP A O 1
ATOM 579 N N . PRO A 1 73 ? -13.344 -13.170 32.635 1.00 90.19 73 PRO A N 1
ATOM 580 C CA . PRO A 1 73 ? -14.730 -13.018 32.196 1.00 90.19 73 PRO A CA 1
ATOM 581 C C . PRO A 1 73 ? -15.389 -11.723 32.682 1.00 90.19 73 PRO A C 1
ATOM 583 O O . PRO A 1 73 ? -16.176 -11.122 31.948 1.00 90.19 73 PRO A O 1
ATOM 586 N N . LYS A 1 74 ? -15.041 -11.234 33.882 1.00 92.50 74 LYS A N 1
ATOM 587 C CA . LYS A 1 74 ? -15.573 -9.968 34.412 1.00 92.50 74 LYS A CA 1
ATOM 588 C C . LYS A 1 74 ? -15.076 -8.777 33.598 1.00 92.50 74 LYS A C 1
ATOM 590 O O . LYS A 1 74 ? -15.834 -7.843 33.347 1.00 92.50 74 LYS A O 1
ATOM 595 N N . VAL A 1 75 ? -13.814 -8.801 33.171 1.00 92.81 75 VAL A N 1
ATOM 596 C CA . VAL A 1 75 ? -13.234 -7.762 32.305 1.00 92.81 75 VAL A CA 1
ATOM 597 C C . VAL A 1 75 ? -13.866 -7.798 30.915 1.00 92.81 75 VAL A C 1
ATOM 599 O O . VAL A 1 75 ? -14.208 -6.746 30.375 1.00 92.81 75 VAL A O 1
ATOM 602 N N . ASN A 1 76 ? -14.071 -8.991 30.357 1.00 92.94 76 ASN A N 1
ATOM 603 C CA . ASN A 1 76 ? -14.754 -9.159 29.074 1.00 92.94 76 ASN A CA 1
ATOM 604 C C . ASN A 1 76 ? -16.185 -8.621 29.121 1.00 92.94 76 ASN A C 1
ATOM 606 O O . ASN A 1 76 ? -16.583 -7.867 28.234 1.00 92.94 76 ASN A O 1
ATOM 610 N N . LEU A 1 77 ? -16.935 -8.948 30.176 1.00 94.25 77 LEU A N 1
ATOM 611 C CA . LEU A 1 77 ? -18.296 -8.457 30.366 1.00 94.25 77 LEU A CA 1
ATOM 612 C C . LEU A 1 77 ? -18.330 -6.929 30.485 1.00 94.25 77 LEU A C 1
ATOM 614 O O . LEU A 1 77 ? -19.152 -6.288 29.838 1.00 94.25 77 LEU A O 1
ATOM 618 N N . LYS A 1 78 ? -17.405 -6.334 31.248 1.00 94.62 78 LYS A N 1
ATOM 619 C CA . LYS A 1 78 ? -17.274 -4.873 31.361 1.00 94.62 78 LYS A CA 1
ATOM 620 C C . LYS A 1 78 ? -17.110 -4.208 29.997 1.00 94.62 78 LYS A C 1
ATOM 622 O O . LYS A 1 78 ? -17.849 -3.283 29.679 1.00 94.62 78 LYS A O 1
ATOM 627 N N . LEU A 1 79 ? -16.172 -4.705 29.192 1.00 92.44 79 LEU A N 1
ATOM 628 C CA . LEU A 1 79 ? -15.933 -4.186 27.847 1.00 92.44 79 LEU A CA 1
ATOM 629 C C . LEU A 1 79 ? -17.145 -4.398 26.929 1.00 92.44 79 LEU A C 1
ATOM 631 O O . LEU A 1 79 ? -17.514 -3.486 26.198 1.00 92.44 79 LEU A O 1
ATOM 635 N N . TYR A 1 80 ? -17.794 -5.564 26.987 1.00 94.31 80 TYR A N 1
ATOM 636 C CA . TYR A 1 80 ? -19.014 -5.838 26.222 1.00 94.31 80 TYR A CA 1
ATOM 637 C C . TYR A 1 80 ? -20.131 -4.837 26.541 1.00 94.31 80 TYR A C 1
ATOM 639 O O . TYR A 1 80 ? -20.715 -4.257 25.629 1.00 94.31 80 TYR A O 1
ATOM 647 N N . VAL A 1 81 ? -20.387 -4.582 27.828 1.00 93.62 81 VAL A N 1
ATOM 648 C CA . VAL A 1 81 ? -21.385 -3.595 28.266 1.00 93.62 81 VAL A CA 1
ATOM 649 C C . VAL A 1 81 ? -21.022 -2.199 27.759 1.00 93.62 81 VAL A C 1
ATOM 651 O O . VAL A 1 81 ? -21.898 -1.476 27.286 1.00 93.62 81 VAL A O 1
ATOM 654 N N . SER A 1 82 ? -19.740 -1.821 27.770 1.00 91.88 82 SER A N 1
ATOM 655 C CA . SER A 1 82 ? -19.295 -0.555 27.175 1.00 91.88 82 SER A CA 1
ATOM 656 C C . SER A 1 82 ? -19.634 -0.454 25.691 1.00 91.88 82 SER A C 1
ATOM 658 O O . SER A 1 82 ? -20.123 0.585 25.262 1.00 91.88 82 SER A O 1
ATOM 660 N N . PHE A 1 83 ? -19.432 -1.518 24.912 1.00 91.44 83 PHE A N 1
ATOM 661 C CA . PHE A 1 83 ? -19.780 -1.524 23.488 1.00 91.44 83 PHE A CA 1
ATOM 662 C C . PHE A 1 83 ? -21.289 -1.426 23.251 1.00 91.44 83 PHE A C 1
ATOM 664 O O . PHE A 1 83 ? -21.726 -0.586 22.471 1.00 91.44 83 PHE A O 1
ATOM 671 N N . VAL A 1 84 ? -22.095 -2.232 23.950 1.00 91.00 84 VAL A N 1
ATOM 672 C CA . VAL A 1 84 ? -23.564 -2.237 23.789 1.00 91.00 84 VAL A CA 1
ATOM 673 C C . VAL A 1 84 ? -24.190 -0.909 24.225 1.00 91.00 84 VAL A C 1
ATOM 675 O O . VAL A 1 84 ? -25.217 -0.499 23.694 1.00 91.00 84 VAL A O 1
ATOM 678 N N . THR A 1 85 ? -23.558 -0.206 25.165 1.00 89.69 85 THR A N 1
ATOM 679 C CA . THR A 1 85 ? -24.007 1.116 25.624 1.00 89.69 85 THR A CA 1
ATOM 680 C C . THR A 1 85 ? -23.418 2.279 24.823 1.00 89.69 85 THR A C 1
ATOM 682 O O . THR A 1 85 ? -23.590 3.428 25.229 1.00 89.69 85 THR A O 1
ATOM 685 N N . GLY A 1 86 ? -22.709 2.016 23.718 1.00 86.62 86 GLY A N 1
ATOM 686 C CA . GLY A 1 86 ? -22.089 3.060 22.896 1.00 86.62 86 GLY A CA 1
ATOM 687 C C . GLY A 1 86 ? -21.072 3.905 23.669 1.00 86.62 86 GLY A C 1
ATOM 688 O O . GLY A 1 86 ? -21.053 5.123 23.554 1.00 86.62 86 GLY A O 1
ATOM 689 N N . GLY A 1 87 ? -20.288 3.289 24.557 1.00 84.06 87 GLY A N 1
ATOM 690 C CA . GLY A 1 87 ? -19.264 3.977 25.347 1.00 84.06 87 GLY A CA 1
ATOM 691 C C . GLY A 1 87 ? -19.786 4.814 26.520 1.00 84.06 87 GLY A C 1
ATOM 692 O O . GLY A 1 87 ? -18.992 5.522 27.149 1.00 84.06 87 GLY A O 1
ATOM 693 N N . LYS A 1 88 ? -21.084 4.739 26.855 1.00 87.44 88 LYS A N 1
ATOM 694 C CA . LYS A 1 88 ? -21.649 5.394 28.053 1.00 87.44 88 LYS A CA 1
ATOM 695 C C . LYS A 1 88 ? -21.128 4.758 29.342 1.00 87.44 88 LYS A C 1
ATOM 697 O O . LYS A 1 88 ? -20.799 5.464 30.290 1.00 87.44 88 LYS A O 1
ATOM 702 N N . TYR A 1 89 ? -21.002 3.431 29.370 1.00 89.81 89 TYR A N 1
ATOM 703 C CA . TYR A 1 89 ? -20.341 2.728 30.468 1.00 89.81 89 TYR A CA 1
ATOM 704 C C . TYR A 1 89 ? -18.821 2.700 30.248 1.00 89.81 89 TYR A C 1
ATOM 706 O O . TYR A 1 89 ? -18.350 2.086 29.291 1.00 89.81 89 TYR A O 1
ATOM 714 N N . ARG A 1 90 ? -18.044 3.336 31.137 1.00 89.44 90 ARG A N 1
ATOM 715 C CA . ARG A 1 90 ? -16.577 3.489 31.011 1.00 89.44 90 ARG A CA 1
ATOM 716 C C . ARG A 1 90 ? -15.828 2.867 32.198 1.00 89.44 90 ARG A C 1
ATOM 718 O O . ARG A 1 90 ? -15.377 3.580 33.092 1.00 89.44 90 ARG A O 1
ATOM 725 N N . PRO A 1 91 ? -15.740 1.531 32.262 1.00 88.62 91 PRO A N 1
ATOM 726 C CA . PRO A 1 91 ? -15.100 0.834 33.363 1.00 88.62 91 PRO A CA 1
ATOM 727 C C . PRO A 1 91 ? -13.578 0.916 33.273 1.00 88.62 91 PRO A C 1
ATOM 729 O O . PRO A 1 91 ? -13.008 0.836 32.188 1.00 88.62 91 PRO A O 1
ATOM 732 N N . SER A 1 92 ? -12.918 0.904 34.432 1.00 88.31 92 SER A N 1
ATOM 733 C CA . SER A 1 92 ? -11.480 0.653 34.472 1.00 88.31 92 SER A CA 1
ATOM 734 C C . SER A 1 92 ? -11.168 -0.803 34.130 1.00 88.31 92 SER A C 1
ATOM 736 O O . SER A 1 92 ? -11.706 -1.742 34.737 1.00 88.31 92 SER A O 1
ATOM 738 N N . ILE A 1 93 ? -10.280 -0.993 33.153 1.00 90.56 93 ILE A N 1
ATOM 739 C CA . ILE A 1 93 ? -9.935 -2.302 32.597 1.00 90.56 93 ILE A CA 1
ATOM 740 C C . ILE A 1 93 ? -8.546 -2.742 33.053 1.00 90.56 93 ILE A C 1
ATOM 742 O O . ILE A 1 93 ? -7.520 -2.219 32.622 1.00 90.56 93 ILE A O 1
ATOM 746 N N . ARG A 1 94 ? -8.504 -3.792 33.879 1.00 85.75 94 ARG A N 1
ATOM 747 C CA . ARG A 1 94 ? -7.270 -4.464 34.321 1.00 85.75 94 ARG A CA 1
ATOM 748 C C . ARG A 1 94 ? -7.074 -5.800 33.595 1.00 85.75 94 ARG A C 1
ATOM 750 O O . ARG A 1 94 ? -6.884 -6.831 34.220 1.00 85.75 94 ARG A O 1
ATOM 757 N N . GLY A 1 95 ? -7.172 -5.771 32.267 1.00 84.44 95 GLY A 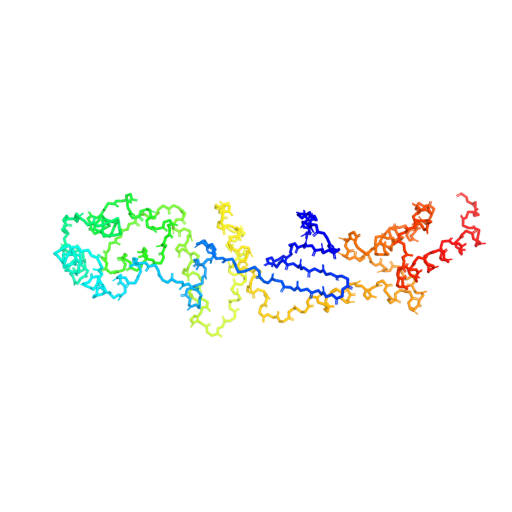N 1
ATOM 758 C CA . GLY A 1 95 ? -7.043 -6.955 31.413 1.00 84.44 95 GLY A CA 1
ATOM 759 C C . GLY A 1 95 ? -5.647 -7.157 30.818 1.00 84.44 95 GLY A C 1
ATOM 760 O O . GLY A 1 95 ? -4.674 -6.490 31.181 1.00 84.44 95 GLY A O 1
ATOM 761 N N . ASN A 1 96 ? -5.563 -8.051 29.836 1.00 88.69 96 ASN A N 1
ATOM 762 C CA . ASN A 1 96 ? -4.385 -8.205 28.985 1.00 88.69 96 ASN A CA 1
ATOM 763 C C . ASN A 1 96 ? -4.130 -6.939 28.135 1.00 88.69 96 ASN A C 1
ATOM 765 O O . ASN A 1 96 ? -4.941 -6.010 28.100 1.00 88.69 96 ASN A O 1
ATOM 769 N N . ARG A 1 97 ? -3.001 -6.891 27.413 1.00 89.44 97 ARG A N 1
ATOM 770 C CA . ARG A 1 97 ? -2.598 -5.719 26.609 1.00 89.44 97 ARG A CA 1
ATOM 771 C C . ARG A 1 97 ? -3.684 -5.257 25.628 1.00 89.44 97 ARG A C 1
ATOM 773 O O . ARG A 1 97 ? -3.903 -4.057 25.492 1.00 89.44 97 ARG A O 1
ATOM 780 N N . ARG A 1 98 ? -4.376 -6.192 24.966 1.00 88.12 98 ARG A N 1
ATOM 781 C CA . ARG A 1 98 ? -5.425 -5.872 23.983 1.00 88.12 98 ARG A CA 1
ATOM 782 C C . ARG A 1 98 ? -6.685 -5.323 24.654 1.00 88.12 98 ARG A C 1
ATOM 784 O O . ARG A 1 98 ? -7.229 -4.327 24.194 1.00 88.12 98 ARG A O 1
ATOM 791 N N . GLN A 1 99 ? -7.112 -5.928 25.760 1.00 88.94 99 GLN A N 1
ATOM 792 C CA . GLN A 1 99 ? -8.245 -5.454 26.562 1.00 88.94 99 GLN A CA 1
ATOM 793 C C . GLN A 1 99 ? -7.966 -4.075 27.167 1.00 88.94 99 GLN A C 1
ATOM 795 O O . GLN A 1 99 ? -8.822 -3.201 27.093 1.00 88.94 99 GLN A O 1
ATOM 800 N N . LYS A 1 100 ? -6.761 -3.851 27.711 1.00 90.94 100 LYS A N 1
ATOM 801 C CA . LYS A 1 100 ? -6.333 -2.544 28.237 1.00 90.94 100 LYS A CA 1
ATOM 802 C C . LYS A 1 100 ? -6.351 -1.461 27.168 1.00 90.94 100 LYS A C 1
ATOM 804 O O . LYS A 1 100 ? -6.796 -0.359 27.445 1.00 90.94 100 LYS A O 1
ATOM 809 N N . MET A 1 101 ? -5.900 -1.772 25.955 1.00 90.56 101 MET A N 1
ATOM 810 C CA . MET A 1 101 ? -5.944 -0.837 24.831 1.00 90.56 101 MET A CA 1
ATOM 811 C C . MET A 1 101 ? -7.387 -0.426 24.492 1.00 90.56 101 MET A C 1
ATOM 813 O O . MET A 1 101 ? -7.666 0.764 24.401 1.00 90.56 101 MET A O 1
ATOM 817 N N . ILE A 1 102 ? -8.321 -1.379 24.396 1.00 89.88 102 ILE A N 1
ATOM 818 C CA . ILE A 1 102 ? -9.746 -1.072 24.167 1.00 89.88 102 ILE A CA 1
ATOM 819 C C . ILE A 1 102 ? -10.339 -0.288 25.350 1.00 89.88 102 ILE A C 1
ATOM 821 O O . ILE A 1 102 ? -11.007 0.719 25.145 1.00 89.88 102 ILE A O 1
ATOM 825 N N . GLY A 1 103 ? -10.055 -0.703 26.586 1.00 91.12 103 GLY A N 1
ATOM 826 C CA . GLY A 1 103 ? -10.520 -0.017 27.794 1.00 91.12 103 GLY A CA 1
ATOM 827 C C . GLY A 1 103 ? -10.039 1.429 27.878 1.00 91.12 103 GLY A C 1
ATOM 828 O O . GLY A 1 103 ? -10.831 2.334 28.100 1.00 91.12 103 GLY A O 1
ATOM 829 N N . ASN A 1 104 ? -8.755 1.664 27.609 1.00 92.12 104 ASN A N 1
ATOM 830 C CA . ASN A 1 104 ? -8.171 3.001 27.547 1.00 92.12 104 ASN A CA 1
ATOM 831 C C . ASN A 1 104 ? -8.814 3.869 26.452 1.00 92.12 104 ASN A C 1
ATOM 833 O O . ASN A 1 104 ? -8.983 5.071 26.651 1.00 92.12 104 ASN A O 1
ATOM 837 N N . ALA A 1 105 ? -9.166 3.280 25.304 1.00 89.00 105 ALA A N 1
ATOM 838 C CA . ALA A 1 105 ? -9.880 3.988 24.245 1.00 89.00 105 ALA A CA 1
ATOM 839 C C . ALA A 1 105 ? -11.306 4.373 24.686 1.00 89.00 105 ALA A C 1
ATOM 841 O O . ALA A 1 105 ? -11.698 5.527 24.520 1.00 89.00 105 ALA A O 1
ATOM 842 N N . ILE A 1 106 ? -12.038 3.460 25.337 1.00 89.31 106 ILE A N 1
ATOM 843 C CA . ILE A 1 106 ? -13.367 3.720 25.927 1.00 89.31 106 ILE A CA 1
ATOM 844 C C . ILE A 1 106 ? -13.302 4.814 27.007 1.00 89.31 106 ILE A C 1
ATOM 846 O O . ILE A 1 106 ? -14.186 5.663 27.083 1.00 89.31 106 ILE A O 1
ATOM 850 N N . GLU A 1 107 ? -12.240 4.838 27.815 1.00 89.12 107 GLU A N 1
ATOM 851 C CA . GLU A 1 107 ? -11.972 5.905 28.792 1.00 89.12 107 GLU A CA 1
ATOM 852 C C . GLU A 1 107 ? -11.626 7.260 28.135 1.00 89.12 107 GLU A C 1
ATOM 854 O O . GLU A 1 107 ? -11.557 8.272 28.827 1.00 89.12 107 GLU A O 1
ATOM 859 N N . GLY A 1 108 ? -11.411 7.310 26.816 1.00 85.44 108 GLY A N 1
ATOM 860 C CA . GLY A 1 108 ? -11.099 8.542 26.083 1.00 85.44 108 GLY A CA 1
ATOM 861 C C . GLY A 1 108 ? -9.617 8.934 26.100 1.00 85.44 108 GLY A C 1
ATOM 862 O O . GLY A 1 108 ? -9.277 10.089 25.838 1.00 85.44 108 GLY A O 1
ATOM 863 N N . LYS A 1 109 ? -8.693 8.006 26.389 1.00 89.19 109 LYS A N 1
ATOM 864 C CA . LYS A 1 109 ? -7.254 8.323 26.441 1.00 89.19 109 LYS A CA 1
ATOM 865 C C . LYS A 1 109 ? -6.706 8.652 25.050 1.00 89.19 109 LYS A C 1
ATOM 867 O O . LYS A 1 109 ? -6.434 7.754 24.251 1.00 89.19 109 LYS A O 1
ATOM 872 N N . LYS A 1 110 ? -6.457 9.943 24.793 1.00 87.19 110 LYS A N 1
ATOM 873 C CA . LYS A 1 110 ? -5.943 10.481 23.514 1.00 87.19 110 LYS A CA 1
ATOM 874 C C . LYS A 1 110 ? -4.726 9.723 22.970 1.00 87.19 110 LYS A C 1
ATOM 876 O O . LYS A 1 110 ? -4.690 9.396 21.790 1.00 87.19 110 LYS A O 1
ATOM 881 N N . ALA A 1 111 ? -3.755 9.396 23.825 1.00 89.31 111 ALA A N 1
ATOM 882 C CA . ALA A 1 111 ? -2.554 8.665 23.411 1.00 89.31 111 ALA A CA 1
ATOM 883 C C . ALA A 1 111 ?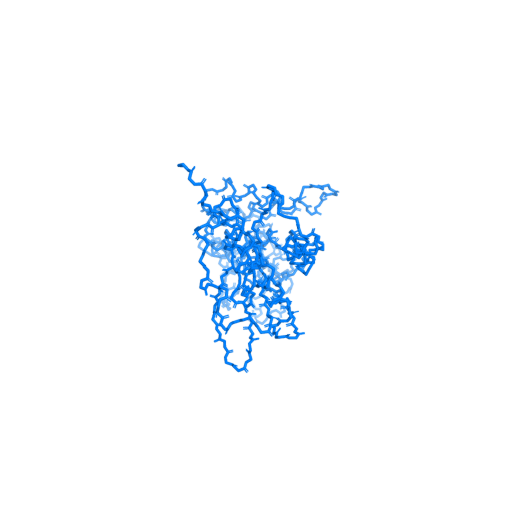 -2.870 7.262 22.862 1.00 89.31 111 ALA A C 1
ATOM 885 O O . ALA A 1 111 ? -2.267 6.828 21.887 1.00 89.31 111 ALA A O 1
ATOM 886 N N . THR A 1 112 ? -3.847 6.565 23.454 1.00 90.44 112 THR A N 1
ATOM 887 C CA . THR A 1 112 ? -4.274 5.244 22.970 1.00 90.44 112 THR A CA 1
ATOM 888 C C . THR A 1 112 ? -5.006 5.352 21.639 1.00 90.44 112 THR A C 1
ATOM 890 O O . THR A 1 112 ? -4.750 4.558 20.742 1.00 90.44 112 THR A O 1
ATOM 893 N N . TRP A 1 113 ? -5.860 6.362 21.477 1.00 88.31 113 TRP A N 1
ATOM 894 C CA . TRP A 1 113 ? -6.525 6.625 20.203 1.00 88.31 113 TRP A CA 1
ATOM 895 C C . TRP A 1 113 ? -5.534 6.902 19.071 1.00 88.31 113 TRP A C 1
ATOM 897 O O . TRP A 1 113 ? -5.647 6.281 18.018 1.00 88.31 113 TRP A O 1
ATOM 907 N N . LYS A 1 114 ? -4.521 7.746 19.310 1.00 86.69 114 LYS A N 1
ATOM 908 C CA . LYS A 1 114 ? -3.441 8.006 18.342 1.00 86.69 114 LYS A CA 1
ATOM 909 C C . LYS A 1 114 ? -2.664 6.732 17.986 1.00 86.69 114 LYS A C 1
ATOM 911 O O . LYS A 1 114 ? -2.382 6.501 16.813 1.00 86.69 114 LYS A O 1
ATOM 916 N N . ASP A 1 115 ? -2.373 5.879 18.972 1.00 88.62 115 ASP A N 1
ATOM 917 C CA . ASP A 1 115 ? -1.674 4.605 18.746 1.00 88.62 115 ASP A CA 1
ATOM 918 C C . ASP A 1 115 ? -2.484 3.635 17.873 1.00 88.62 115 ASP A C 1
ATOM 920 O O . ASP A 1 115 ? -1.948 3.048 16.930 1.00 88.62 115 ASP A O 1
ATOM 924 N N . ILE A 1 116 ? -3.785 3.491 18.158 1.00 88.50 116 ILE A N 1
ATOM 925 C CA . ILE A 1 116 ? -4.684 2.646 17.362 1.00 88.50 116 ILE A CA 1
ATOM 926 C C . ILE A 1 116 ? -4.793 3.206 15.943 1.00 88.50 116 ILE A C 1
ATOM 928 O O . ILE A 1 116 ? -4.630 2.454 14.989 1.00 88.50 116 ILE A O 1
ATOM 932 N N . ALA A 1 117 ? -4.995 4.515 15.788 1.00 85.31 117 ALA A N 1
ATOM 933 C CA . ALA A 1 117 ? -5.156 5.147 14.481 1.00 85.31 117 ALA A CA 1
ATOM 934 C C . ALA A 1 117 ? -3.922 4.978 13.577 1.00 85.31 117 ALA A C 1
ATOM 936 O O . ALA A 1 117 ? -4.053 4.726 12.380 1.00 85.31 117 ALA A O 1
ATOM 937 N N . ALA A 1 118 ? -2.717 5.057 14.149 1.00 81.06 118 ALA A N 1
ATOM 938 C CA . ALA A 1 118 ? -1.474 4.869 13.407 1.00 81.06 118 ALA A CA 1
ATOM 939 C C . ALA A 1 118 ? -1.283 3.418 12.924 1.00 81.06 118 ALA A C 1
ATOM 941 O O . ALA A 1 118 ? -0.822 3.194 11.797 1.00 81.06 118 ALA A O 1
ATOM 942 N N . LYS A 1 119 ? -1.633 2.438 13.771 1.00 82.12 119 LYS A N 1
ATOM 943 C CA . LYS A 1 119 ? -1.365 1.003 13.552 1.00 82.12 119 LYS A CA 1
ATOM 944 C C . LYS A 1 119 ? -2.499 0.248 12.866 1.00 82.12 119 LYS A C 1
ATOM 946 O O . LYS A 1 119 ? -2.244 -0.780 12.245 1.00 82.12 119 LYS A O 1
ATOM 951 N N . ASP A 1 120 ? -3.729 0.705 13.048 1.00 83.69 120 ASP A N 1
ATOM 952 C CA . ASP A 1 120 ? -4.955 -0.006 12.703 1.00 83.69 120 ASP A CA 1
ATOM 953 C C . ASP A 1 120 ? -6.102 0.989 12.473 1.00 83.69 120 ASP A C 1
ATOM 955 O O . ASP A 1 120 ? -7.060 1.079 13.240 1.00 83.69 120 ASP A O 1
ATOM 959 N N . VAL A 1 121 ? -5.990 1.768 11.397 1.00 86.19 121 VAL A N 1
ATOM 960 C CA . VAL A 1 121 ? -6.968 2.814 11.061 1.00 86.19 121 VAL A CA 1
ATOM 961 C C . VAL A 1 121 ? -8.377 2.262 10.789 1.00 86.19 121 VAL A C 1
ATOM 963 O O . VAL A 1 121 ? -9.355 2.943 11.071 1.00 86.19 121 VAL A O 1
ATOM 966 N N . TYR A 1 122 ? -8.517 1.009 10.337 1.00 86.12 122 TYR A N 1
ATOM 967 C CA . TYR A 1 122 ? -9.829 0.361 10.203 1.00 86.12 122 TYR A CA 1
ATOM 968 C C . TYR A 1 122 ? -10.452 0.043 11.559 1.00 86.12 122 TYR A C 1
ATOM 970 O O . TYR A 1 122 ? -11.623 0.347 11.788 1.00 86.12 122 TYR A O 1
ATOM 978 N N . GLY A 1 123 ? -9.676 -0.559 12.469 1.00 88.00 123 GLY A N 1
ATOM 979 C CA . GLY A 1 123 ? -10.127 -0.788 13.837 1.00 88.00 123 GLY A CA 1
ATOM 980 C C . GLY A 1 123 ? -10.440 0.521 14.549 1.00 88.00 123 GLY A C 1
ATOM 981 O O . GLY A 1 123 ? -11.452 0.596 15.238 1.00 88.00 123 GLY A O 1
ATOM 982 N N . TYR A 1 124 ? -9.635 1.558 14.320 1.00 88.62 124 TYR A N 1
ATOM 983 C CA . TYR A 1 124 ? -9.893 2.914 14.791 1.00 88.62 124 TYR A CA 1
ATOM 984 C C . TYR A 1 124 ? -11.239 3.461 14.292 1.00 88.62 124 TYR A C 1
ATOM 986 O O . TYR A 1 124 ? -12.076 3.824 15.112 1.00 88.62 124 TYR A O 1
ATOM 994 N N . ASP A 1 125 ? -11.464 3.497 12.973 1.00 86.88 125 ASP A N 1
ATOM 995 C CA . ASP A 1 125 ? -12.667 4.077 12.349 1.00 86.88 125 ASP A CA 1
ATOM 996 C C . ASP A 1 125 ? -13.929 3.327 12.800 1.00 86.88 125 ASP A C 1
ATOM 998 O O . ASP A 1 125 ? -14.936 3.934 13.173 1.00 86.88 125 ASP A O 1
ATOM 1002 N N . LYS A 1 126 ? -13.845 1.991 12.894 1.00 88.62 126 LYS A N 1
ATOM 1003 C CA . LYS A 1 126 ? -14.940 1.165 13.414 1.00 88.62 126 LYS A CA 1
ATOM 1004 C C . LYS A 1 126 ? -15.202 1.425 14.897 1.00 88.62 126 LYS A C 1
ATOM 1006 O O . LYS A 1 126 ? -16.358 1.508 15.305 1.00 88.62 126 LYS A O 1
ATOM 1011 N N . LEU A 1 127 ? -14.148 1.557 15.701 1.00 89.06 127 LEU A N 1
ATOM 1012 C CA . LEU A 1 127 ? -14.262 1.829 17.131 1.00 89.06 127 LEU A CA 1
ATOM 1013 C C . LEU A 1 127 ? -14.850 3.222 17.393 1.00 89.06 127 LEU A C 1
ATOM 1015 O O . LEU A 1 127 ? -15.722 3.340 18.250 1.00 89.06 127 LEU A O 1
ATOM 1019 N N . LEU A 1 128 ? -14.435 4.252 16.644 1.00 88.38 128 LEU A N 1
ATOM 1020 C CA . LEU A 1 128 ? -15.049 5.583 16.709 1.00 88.38 128 LEU A CA 1
ATOM 1021 C C . LEU A 1 128 ? -16.542 5.520 16.391 1.00 88.38 128 LEU A C 1
ATOM 1023 O O . LEU A 1 128 ? -17.346 6.046 17.155 1.00 88.38 128 LEU A O 1
ATOM 1027 N N . SER A 1 129 ? -16.905 4.855 15.289 1.00 86.06 129 SER A N 1
ATOM 1028 C CA . SER A 1 129 ? -18.296 4.733 14.843 1.00 86.06 129 SER A CA 1
ATOM 1029 C C . SER A 1 129 ? -19.188 4.097 15.913 1.00 86.06 129 SER A C 1
ATOM 1031 O O . SER A 1 129 ? -20.297 4.571 16.142 1.00 86.06 129 SER A O 1
ATOM 1033 N N . VAL A 1 130 ? -18.697 3.067 16.608 1.00 86.31 130 VAL A N 1
ATOM 1034 C CA . VAL A 1 130 ? -19.454 2.374 17.664 1.00 86.31 130 VAL A CA 1
ATOM 1035 C C . VAL A 1 130 ? -19.541 3.192 18.951 1.00 86.31 130 VAL A C 1
ATOM 1037 O O . VAL A 1 130 ? -20.558 3.148 19.640 1.00 86.31 130 VAL A O 1
ATOM 1040 N N . LEU A 1 131 ? -18.478 3.916 19.306 1.00 82.94 131 LEU A N 1
ATOM 1041 C CA . LEU A 1 131 ? -18.433 4.689 20.549 1.00 82.94 131 LEU A CA 1
ATOM 1042 C C . LEU A 1 131 ? -19.011 6.106 20.404 1.00 82.94 131 LEU A C 1
ATOM 1044 O O . LEU A 1 131 ? -19.209 6.770 21.418 1.00 82.94 131 LEU A O 1
ATOM 1048 N N . GLY A 1 132 ? -19.269 6.577 19.180 1.00 75.56 132 GLY A N 1
ATOM 1049 C CA . GLY A 1 132 ? -19.823 7.909 18.914 1.00 75.56 132 GLY A CA 1
ATOM 1050 C C . GLY A 1 132 ? -18.929 9.050 19.407 1.00 75.56 132 GLY A C 1
ATOM 1051 O O . GLY A 1 132 ? -19.435 10.077 19.852 1.00 75.56 132 GLY A O 1
ATOM 1052 N N . ILE A 1 133 ? -17.609 8.853 19.400 1.00 75.19 133 ILE A N 1
ATOM 1053 C CA . ILE A 1 133 ? -16.632 9.833 19.894 1.00 75.19 133 ILE A CA 1
ATOM 1054 C C . ILE A 1 133 ? -16.023 10.560 18.695 1.00 75.19 133 ILE A C 1
ATOM 1056 O O . ILE A 1 133 ? -15.669 9.916 17.711 1.00 75.19 133 ILE A O 1
ATOM 1060 N N . ASP A 1 134 ? -15.864 11.880 18.797 1.00 71.31 134 ASP A N 1
ATOM 1061 C CA . ASP A 1 134 ? -15.065 12.671 17.859 1.00 71.31 134 ASP A CA 1
ATOM 1062 C C . ASP A 1 134 ? -13.669 12.934 18.446 1.00 71.31 134 ASP A C 1
ATOM 1064 O O . ASP A 1 134 ? -13.532 13.298 19.618 1.00 71.31 134 ASP A O 1
ATOM 1068 N N . MET A 1 135 ? -12.619 12.678 17.665 1.00 74.50 135 MET A N 1
ATOM 1069 C CA . MET A 1 135 ? -11.229 12.711 18.126 1.00 74.50 135 MET A CA 1
ATOM 1070 C C . MET A 1 135 ? -10.299 13.240 17.039 1.00 74.50 135 MET A C 1
ATOM 1072 O O . MET A 1 135 ? -10.314 12.758 15.908 1.00 74.50 135 MET A O 1
ATOM 1076 N N . ASP A 1 136 ? -9.387 14.135 17.429 1.00 75.44 136 ASP A N 1
ATOM 1077 C CA . ASP A 1 136 ? -8.258 14.513 16.580 1.00 75.44 136 ASP A CA 1
ATOM 1078 C C . ASP A 1 136 ? -7.306 13.320 16.383 1.00 75.44 136 ASP A C 1
ATOM 1080 O O . ASP A 1 136 ? -6.734 12.753 17.324 1.00 75.44 136 ASP A O 1
ATOM 1084 N N . LEU A 1 137 ? -7.163 12.961 15.114 1.00 69.69 137 LEU A N 1
ATOM 1085 C CA . LEU A 1 137 ? -6.415 11.833 14.590 1.00 69.69 137 LEU A CA 1
ATOM 1086 C C . LEU A 1 137 ? -4.913 12.091 14.473 1.00 69.69 137 LEU A C 1
ATOM 1088 O O . LEU A 1 137 ? -4.121 11.146 14.408 1.00 69.69 137 LEU A O 1
ATOM 1092 N N . GLY A 1 138 ? -4.505 13.357 14.451 1.00 77.25 138 GLY A N 1
ATOM 1093 C CA . GLY A 1 138 ? -3.183 13.741 13.987 1.00 77.25 138 GLY A CA 1
ATOM 1094 C C . GLY A 1 138 ? -2.987 13.508 12.477 1.00 77.25 138 GLY A C 1
ATOM 1095 O O . GLY A 1 138 ? -3.792 12.847 11.813 1.00 77.25 138 GLY A O 1
ATOM 1096 N N . PRO A 1 139 ? -1.888 14.034 11.916 1.00 78.12 139 PRO A N 1
ATOM 1097 C CA . PRO A 1 139 ? -1.715 14.163 10.469 1.00 78.12 139 PRO A CA 1
ATOM 1098 C C . PRO A 1 139 ? -1.635 12.815 9.742 1.00 78.12 139 PRO A C 1
ATOM 1100 O O . PRO A 1 139 ? -2.352 12.598 8.771 1.00 78.12 139 PRO A O 1
ATOM 1103 N N . LEU A 1 140 ? -0.832 11.864 10.238 1.00 79.06 140 LEU A N 1
ATOM 1104 C CA . LEU A 1 140 ? -0.647 10.565 9.577 1.00 79.06 140 LEU A CA 1
ATOM 1105 C C . LEU A 1 140 ? -1.935 9.736 9.527 1.00 79.06 140 LEU A C 1
ATOM 1107 O O . LEU A 1 140 ? -2.280 9.167 8.494 1.00 79.06 140 LEU A O 1
ATOM 1111 N N . ALA A 1 141 ? -2.649 9.637 10.646 1.00 79.50 141 ALA A N 1
ATOM 1112 C CA . ALA A 1 141 ? -3.874 8.854 10.680 1.00 79.50 141 ALA A CA 1
ATOM 1113 C C . ALA A 1 141 ? -5.033 9.566 9.965 1.00 79.50 141 ALA A C 1
ATOM 1115 O O . ALA A 1 141 ? -5.864 8.895 9.353 1.00 79.50 141 ALA A O 1
ATOM 1116 N N . GLY A 1 142 ? -5.044 10.905 9.967 1.00 81.88 142 GLY A N 1
ATOM 1117 C CA . GLY A 1 142 ? -5.929 11.709 9.126 1.00 81.88 142 GLY A CA 1
ATOM 1118 C C . GLY A 1 142 ? -5.715 11.422 7.639 1.00 81.88 142 GLY A C 1
ATOM 1119 O O . GLY A 1 142 ? -6.675 11.111 6.936 1.00 81.88 142 GLY A O 1
ATOM 1120 N N . LEU A 1 143 ? -4.457 11.413 7.185 1.00 82.69 143 LEU A N 1
ATOM 1121 C CA . LEU A 1 143 ? -4.098 11.075 5.808 1.00 82.69 143 LEU A CA 1
ATOM 1122 C C . LEU A 1 143 ? -4.506 9.639 5.447 1.00 82.69 143 LEU A C 1
ATOM 1124 O O . LEU A 1 143 ? -5.179 9.437 4.438 1.00 82.69 143 LEU A O 1
ATOM 1128 N N . LYS A 1 144 ? -4.197 8.646 6.298 1.00 83.94 144 LYS A N 1
ATOM 1129 C CA . LYS A 1 144 ? -4.660 7.260 6.093 1.00 83.94 144 LYS A CA 1
ATOM 1130 C C . LYS A 1 144 ? -6.186 7.204 5.970 1.00 83.94 144 LYS A C 1
ATOM 1132 O O . LYS A 1 144 ? -6.702 6.639 5.017 1.00 83.94 144 LYS A O 1
ATOM 1137 N N . ARG A 1 145 ? -6.940 7.834 6.873 1.00 82.12 145 ARG A N 1
ATOM 1138 C CA . ARG A 1 145 ? -8.412 7.836 6.804 1.00 82.12 145 ARG A CA 1
ATOM 1139 C C . ARG A 1 145 ? -8.939 8.509 5.528 1.00 82.12 145 ARG A C 1
ATOM 1141 O O . ARG A 1 145 ? -9.875 7.991 4.926 1.00 82.12 145 ARG A O 1
ATOM 1148 N N . LYS A 1 146 ? -8.318 9.608 5.083 1.00 83.00 146 LYS A N 1
ATOM 1149 C CA . LYS A 1 146 ? -8.650 10.289 3.819 1.00 83.00 146 LYS A CA 1
ATOM 1150 C C . LYS A 1 146 ? -8.456 9.355 2.620 1.00 83.00 146 LYS A C 1
ATOM 1152 O O . LYS A 1 146 ? -9.385 9.187 1.835 1.00 83.00 146 LYS A O 1
ATOM 1157 N N . ILE A 1 147 ? -7.292 8.704 2.521 1.00 81.19 147 ILE A N 1
ATOM 1158 C CA . ILE A 1 147 ? -6.972 7.724 1.465 1.00 81.19 147 ILE A CA 1
ATOM 1159 C C . ILE A 1 147 ? -7.985 6.577 1.468 1.00 81.19 147 ILE A C 1
ATOM 1161 O O . ILE A 1 147 ? -8.537 6.238 0.428 1.00 81.19 147 ILE A O 1
ATOM 1165 N N . MET A 1 148 ? -8.281 6.026 2.646 1.00 80.81 148 MET A N 1
ATOM 1166 C CA . MET A 1 148 ? -9.247 4.938 2.805 1.00 80.81 148 MET A CA 1
ATOM 1167 C C . MET A 1 148 ? -10.624 5.303 2.251 1.00 80.81 148 MET A C 1
ATOM 1169 O O . MET A 1 148 ? -11.236 4.498 1.558 1.00 80.81 148 MET A O 1
ATOM 1173 N N . ASN A 1 149 ? -11.119 6.500 2.573 1.00 78.62 149 ASN A N 1
ATOM 1174 C CA . ASN A 1 149 ? -12.432 6.947 2.121 1.00 78.62 149 ASN A CA 1
ATOM 1175 C C . ASN A 1 149 ? -12.452 7.145 0.603 1.00 78.62 149 ASN A C 1
ATOM 1177 O O . ASN A 1 149 ? -13.389 6.690 -0.043 1.00 78.62 149 ASN A O 1
ATOM 1181 N N . MET A 1 150 ? -11.395 7.732 0.028 1.00 77.44 150 MET A N 1
ATOM 1182 C CA . MET A 1 150 ? -11.267 7.868 -1.428 1.00 77.44 150 MET A CA 1
ATOM 1183 C C . MET A 1 150 ? -11.307 6.503 -2.131 1.00 77.44 150 MET A C 1
ATOM 1185 O O . MET A 1 150 ? -12.013 6.358 -3.119 1.00 77.44 150 MET A O 1
ATOM 1189 N N . LEU A 1 151 ? -10.627 5.486 -1.590 1.00 73.00 151 LEU A N 1
ATOM 1190 C CA . LEU A 1 151 ? -10.614 4.132 -2.162 1.00 73.00 151 LEU A CA 1
ATOM 1191 C C . LEU A 1 151 ? -11.909 3.335 -1.909 1.00 73.00 151 LEU A C 1
ATOM 1193 O O . LEU A 1 151 ? -12.250 2.454 -2.695 1.00 73.00 151 LEU A O 1
ATOM 1197 N N . ARG A 1 152 ? -12.656 3.618 -0.830 1.00 70.56 152 ARG A N 1
ATOM 1198 C CA . ARG A 1 152 ? -13.978 3.003 -0.592 1.00 70.56 152 ARG A CA 1
ATOM 1199 C C . ARG A 1 152 ? -14.984 3.415 -1.667 1.00 70.56 152 ARG A C 1
ATOM 1201 O O . ARG A 1 152 ? -15.630 2.541 -2.225 1.00 70.56 152 ARG A O 1
ATOM 1208 N N . HIS A 1 153 ? -15.053 4.706 -1.999 1.00 61.25 153 HIS A N 1
ATOM 1209 C CA . HIS A 1 153 ? -15.985 5.219 -3.012 1.00 61.25 153 HIS A CA 1
ATOM 1210 C C . HIS A 1 153 ? -15.735 4.657 -4.419 1.00 61.25 153 HIS A C 1
ATOM 1212 O O . HIS A 1 153 ? -16.676 4.509 -5.185 1.00 61.25 153 HIS A O 1
ATOM 1218 N N . VAL A 1 154 ? -14.496 4.264 -4.726 1.00 59.25 154 VAL A N 1
ATOM 1219 C CA . VAL A 1 154 ? -14.145 3.608 -5.998 1.00 59.25 154 VAL A CA 1
ATOM 1220 C C . VAL A 1 154 ? -14.735 2.193 -6.115 1.00 59.25 154 VAL A C 1
ATOM 1222 O O . VAL A 1 154 ? -14.961 1.724 -7.221 1.00 59.25 154 VAL A O 1
ATOM 1225 N N . ASN A 1 155 ? -15.005 1.504 -4.998 1.00 53.94 155 ASN A N 1
ATOM 1226 C CA . ASN A 1 155 ? -15.567 0.145 -5.019 1.00 53.94 155 ASN A CA 1
ATOM 1227 C C . ASN A 1 155 ? -17.105 0.109 -5.081 1.00 53.94 155 ASN A C 1
ATOM 1229 O O . ASN A 1 155 ? -17.657 -0.926 -5.445 1.00 53.94 155 ASN A O 1
ATOM 1233 N N . ASP A 1 156 ? -17.783 1.195 -4.696 1.00 50.41 156 ASP A N 1
ATOM 1234 C CA . ASP A 1 156 ? -19.250 1.256 -4.599 1.00 50.41 156 ASP A CA 1
ATOM 1235 C C . ASP A 1 156 ? -19.912 1.856 -5.860 1.00 50.41 156 ASP A C 1
ATOM 1237 O O . ASP A 1 156 ? -21.118 1.700 -6.051 1.00 50.41 156 ASP A O 1
ATOM 1241 N N . GLU A 1 157 ? -19.147 2.515 -6.738 1.00 46.12 157 GLU A N 1
ATOM 1242 C CA . GLU A 1 157 ? -19.635 3.058 -8.010 1.00 46.12 157 GLU A CA 1
ATOM 1243 C C . GLU A 1 157 ? -19.195 2.167 -9.183 1.00 46.12 157 GLU A C 1
ATOM 1245 O O . GLU A 1 157 ? -18.009 1.940 -9.400 1.00 46.12 157 GLU A O 1
ATOM 1250 N N . GLU A 1 158 ? -20.152 1.707 -9.996 1.00 43.62 158 GLU A N 1
ATOM 1251 C CA . GLU A 1 158 ? -19.945 0.920 -11.230 1.00 43.62 158 GLU A CA 1
ATOM 1252 C C . GLU A 1 158 ? -19.158 1.667 -12.340 1.00 43.62 158 GLU A C 1
ATOM 1254 O O . GLU A 1 158 ? -19.093 1.210 -13.478 1.00 43.62 158 GLU A O 1
ATOM 1259 N N . ASN A 1 159 ? -18.530 2.807 -12.038 1.00 39.12 159 ASN A N 1
ATOM 1260 C CA . ASN A 1 159 ? -17.898 3.688 -13.013 1.00 39.12 159 ASN A CA 1
ATOM 1261 C C . ASN A 1 159 ? -16.443 4.014 -12.655 1.00 39.12 159 ASN A C 1
ATOM 1263 O O . ASN A 1 159 ? -16.176 4.844 -11.794 1.00 39.12 159 ASN A O 1
ATOM 1267 N N . THR A 1 160 ? -15.516 3.405 -13.405 1.00 43.81 160 THR A N 1
ATOM 1268 C CA . THR A 1 160 ? -14.386 4.034 -14.138 1.00 43.81 160 THR A CA 1
ATOM 1269 C C . THR A 1 160 ? -13.445 5.044 -13.458 1.00 43.81 160 THR A C 1
ATOM 1271 O O . THR A 1 160 ? -12.543 5.550 -14.127 1.00 43.81 160 THR A O 1
ATOM 1274 N N . ALA A 1 161 ? -13.571 5.355 -12.170 1.00 50.75 161 ALA A N 1
ATOM 1275 C CA . ALA A 1 161 ? -12.534 6.065 -11.436 1.00 50.75 161 ALA A CA 1
ATOM 1276 C C . ALA A 1 161 ? -11.409 5.069 -11.168 1.00 50.75 161 ALA A C 1
ATOM 1278 O O . ALA A 1 161 ? -11.375 4.411 -10.133 1.00 50.75 161 ALA A O 1
ATOM 1279 N N . ASP A 1 162 ? -10.521 4.936 -12.151 1.00 68.69 162 ASP A N 1
ATOM 1280 C CA . ASP A 1 162 ? -9.351 4.077 -12.081 1.00 68.69 162 ASP A CA 1
ATOM 1281 C C . ASP A 1 162 ? -8.636 4.346 -10.750 1.00 68.69 162 ASP A C 1
ATOM 1283 O O . ASP A 1 162 ? -8.153 5.455 -10.496 1.00 68.69 162 ASP A O 1
ATOM 1287 N N . GLU A 1 163 ? -8.630 3.353 -9.858 1.00 69.06 163 GLU A N 1
ATOM 1288 C CA . GLU A 1 163 ? -7.981 3.406 -8.546 1.00 69.06 163 GLU A CA 1
ATOM 1289 C C . GLU A 1 163 ? -6.554 3.976 -8.676 1.00 69.06 163 GLU A C 1
ATOM 1291 O O . GLU A 1 163 ? -6.082 4.739 -7.826 1.00 69.06 163 GLU A O 1
ATOM 1296 N N . ARG A 1 164 ? -5.922 3.709 -9.828 1.00 69.25 164 ARG A N 1
ATOM 1297 C CA . ARG A 1 164 ? -4.642 4.256 -10.284 1.00 69.25 164 ARG A CA 1
ATOM 1298 C C . ARG A 1 164 ? -4.603 5.787 -10.294 1.00 69.25 164 ARG A C 1
ATOM 1300 O O . ARG A 1 164 ? -3.641 6.364 -9.790 1.00 69.25 164 ARG A O 1
ATOM 1307 N N . GLU A 1 165 ? -5.611 6.462 -10.839 1.00 72.62 165 GLU A N 1
ATOM 1308 C CA . GLU A 1 165 ? -5.655 7.928 -10.921 1.00 72.62 165 GLU A CA 1
ATOM 1309 C C . GLU A 1 165 ? -5.863 8.563 -9.544 1.00 72.62 165 GLU A C 1
ATOM 1311 O O . GLU A 1 165 ? -5.272 9.597 -9.224 1.00 72.62 165 GLU A O 1
ATOM 1316 N N . THR A 1 166 ? -6.639 7.907 -8.682 1.00 76.06 166 THR A N 1
ATOM 1317 C CA . THR A 1 166 ? -6.780 8.318 -7.281 1.00 76.06 166 THR A CA 1
ATOM 1318 C C . THR A 1 166 ? -5.438 8.227 -6.554 1.00 76.06 166 THR A C 1
ATOM 1320 O O . THR A 1 166 ? -5.027 9.197 -5.913 1.00 76.06 166 THR A O 1
ATOM 1323 N N . ILE A 1 167 ? -4.700 7.122 -6.709 1.00 75.50 167 ILE A N 1
ATOM 1324 C CA . ILE A 1 167 ? -3.375 6.958 -6.092 1.00 75.50 167 ILE A CA 1
ATOM 1325 C C . ILE A 1 167 ? -2.357 7.958 -6.660 1.00 75.50 167 ILE A C 1
ATOM 1327 O O . ILE A 1 167 ? -1.647 8.599 -5.885 1.00 75.50 167 ILE A O 1
ATOM 1331 N N . ARG A 1 168 ? -2.313 8.169 -7.984 1.00 73.25 168 ARG A N 1
ATOM 1332 C CA . ARG A 1 168 ? -1.437 9.183 -8.608 1.00 73.25 168 ARG A CA 1
ATOM 1333 C C . ARG A 1 168 ? -1.709 10.581 -8.068 1.00 7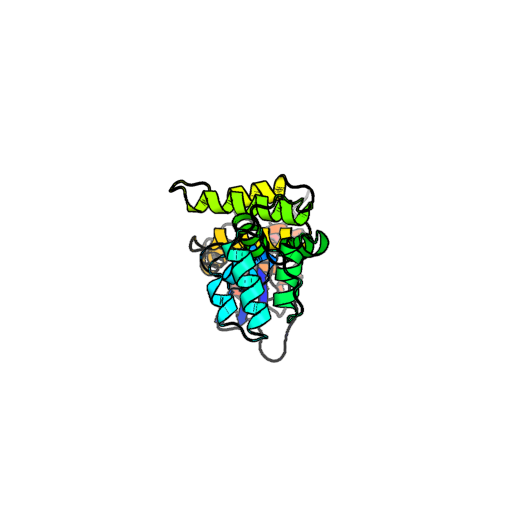3.25 168 ARG A C 1
ATOM 1335 O O . ARG A 1 168 ? -0.770 11.323 -7.791 1.00 73.25 168 ARG A O 1
ATOM 1342 N N . ARG A 1 169 ? -2.981 10.944 -7.904 1.00 77.12 169 ARG A N 1
ATOM 1343 C CA . ARG A 1 169 ? -3.380 12.243 -7.353 1.00 77.12 169 ARG A CA 1
ATOM 1344 C C . ARG A 1 169 ? -2.926 12.404 -5.908 1.00 77.12 169 ARG A C 1
ATOM 1346 O O . ARG A 1 169 ? -2.418 13.465 -5.563 1.00 77.12 169 ARG A O 1
ATOM 1353 N N . ILE A 1 170 ? -3.062 11.359 -5.090 1.00 79.56 170 ILE A N 1
ATOM 1354 C CA . ILE A 1 170 ? -2.561 11.344 -3.708 1.00 79.56 170 ILE A CA 1
ATOM 1355 C C . ILE A 1 170 ? -1.045 11.574 -3.700 1.00 79.56 170 ILE A C 1
ATOM 1357 O O . ILE A 1 170 ? -0.573 12.460 -2.998 1.00 79.56 170 ILE A O 1
ATOM 1361 N N . LEU A 1 171 ? -0.295 10.834 -4.523 1.00 73.06 171 LEU A N 1
ATOM 1362 C CA . LEU A 1 171 ? 1.166 10.947 -4.609 1.00 73.06 171 LEU A CA 1
ATOM 1363 C C . LEU A 1 171 ? 1.646 12.324 -5.100 1.00 73.06 171 LEU A C 1
ATOM 1365 O O . LEU A 1 171 ? 2.736 12.743 -4.730 1.00 73.06 171 LEU A O 1
ATOM 1369 N N . ARG A 1 172 ? 0.859 13.024 -5.930 1.00 76.88 172 ARG A N 1
ATOM 1370 C CA . ARG A 1 172 ? 1.198 14.366 -6.441 1.00 76.88 172 ARG A CA 1
ATOM 1371 C C . ARG A 1 172 ? 0.818 15.500 -5.492 1.00 76.88 172 ARG A C 1
ATOM 1373 O O . ARG A 1 172 ? 1.518 16.505 -5.452 1.00 76.88 172 ARG A O 1
ATOM 1380 N N . ASN A 1 173 ? -0.313 15.369 -4.798 1.00 75.31 173 ASN A N 1
ATOM 1381 C CA . ASN A 1 173 ? -0.949 16.495 -4.109 1.00 75.31 173 ASN A CA 1
ATOM 1382 C C . ASN A 1 173 ? -0.750 16.482 -2.592 1.00 75.31 173 ASN A C 1
ATOM 1384 O O . ASN A 1 173 ? -0.908 17.524 -1.959 1.00 75.31 173 ASN A O 1
ATOM 1388 N N . GLU A 1 174 ? -0.454 15.330 -1.990 1.00 76.56 174 GLU A N 1
ATOM 1389 C CA . GLU A 1 174 ? -0.175 15.258 -0.557 1.00 76.56 174 GLU A CA 1
ATOM 1390 C C . GLU A 1 174 ? 1.308 15.568 -0.324 1.00 76.56 174 GLU A C 1
ATOM 1392 O O . GLU A 1 174 ? 2.185 14.870 -0.825 1.00 76.56 174 GLU A O 1
ATOM 1397 N N . SER A 1 175 ? 1.587 16.637 0.425 1.00 60.88 175 SER A N 1
ATOM 1398 C CA . SER A 1 175 ? 2.941 17.055 0.806 1.00 60.88 175 SER A CA 1
ATOM 1399 C C . SER A 1 175 ? 3.678 15.919 1.526 1.00 60.88 175 SER A C 1
ATOM 1401 O O . SER A 1 175 ? 3.174 15.466 2.554 1.00 60.88 175 SER A O 1
ATOM 1403 N N . ASP A 1 176 ? 4.824 15.485 0.979 1.00 61.78 176 ASP A N 1
ATOM 1404 C CA . ASP A 1 176 ? 5.706 14.396 1.449 1.00 61.78 176 ASP A CA 1
ATOM 1405 C C . ASP A 1 176 ? 5.036 13.423 2.439 1.00 61.78 176 ASP A C 1
ATOM 1407 O O . ASP A 1 176 ? 5.214 13.531 3.662 1.00 61.78 176 ASP A O 1
ATOM 1411 N N . PRO A 1 177 ? 4.245 12.451 1.940 1.00 65.12 177 PRO A N 1
ATOM 1412 C CA . PRO A 1 177 ? 3.717 11.411 2.800 1.00 65.12 177 PRO A CA 1
ATOM 1413 C C . PRO A 1 177 ? 4.892 10.688 3.476 1.00 65.12 177 PRO A C 1
ATOM 1415 O O . PRO A 1 177 ? 5.965 10.555 2.877 1.00 65.12 177 PRO A O 1
ATOM 1418 N N . PRO A 1 178 ? 4.726 10.170 4.707 1.00 66.88 178 PRO A N 1
ATOM 1419 C CA . PRO A 1 178 ? 5.788 9.405 5.350 1.00 66.88 178 PRO A CA 1
ATOM 1420 C C . PRO A 1 178 ? 6.269 8.281 4.433 1.00 66.88 178 PRO A C 1
ATOM 1422 O O . PRO A 1 178 ? 5.440 7.599 3.831 1.00 66.88 178 PRO A O 1
ATOM 1425 N N . GLY A 1 179 ? 7.586 8.066 4.352 1.00 68.81 179 GLY A N 1
ATOM 1426 C CA . GLY A 1 179 ? 8.189 7.197 3.332 1.00 68.81 179 GLY A CA 1
ATOM 1427 C C . GLY A 1 179 ? 7.558 5.802 3.217 1.00 68.81 179 GLY A C 1
ATOM 1428 O O . GLY A 1 179 ? 7.350 5.313 2.111 1.00 68.81 179 GLY A O 1
ATOM 1429 N N . GLU A 1 180 ? 7.158 5.193 4.340 1.00 68.00 180 GLU A N 1
ATOM 1430 C CA . GLU A 1 180 ? 6.459 3.896 4.357 1.00 68.00 180 GLU A CA 1
ATOM 1431 C C . GLU A 1 180 ? 5.088 3.928 3.653 1.00 68.00 180 GLU A C 1
ATOM 1433 O O . GLU A 1 180 ? 4.697 2.959 3.006 1.00 68.00 180 GLU A O 1
ATOM 1438 N N . LEU A 1 181 ? 4.341 5.031 3.774 1.00 74.00 181 LEU A N 1
ATOM 1439 C CA . LEU A 1 181 ? 3.036 5.199 3.132 1.00 74.00 181 LEU A CA 1
ATOM 1440 C C . LEU A 1 181 ? 3.191 5.466 1.632 1.00 74.00 181 LEU A C 1
ATOM 1442 O O . LEU A 1 181 ? 2.440 4.900 0.842 1.00 74.00 181 LEU A O 1
ATOM 1446 N N . THR A 1 182 ? 4.175 6.279 1.244 1.00 71.38 182 THR A N 1
ATOM 1447 C CA . THR A 1 182 ? 4.514 6.534 -0.165 1.00 71.38 182 THR A CA 1
ATOM 1448 C C . THR A 1 182 ? 4.889 5.237 -0.871 1.00 71.38 182 THR A C 1
ATOM 1450 O O . THR A 1 182 ? 4.320 4.922 -1.914 1.00 71.38 182 THR A O 1
ATOM 1453 N N . PHE A 1 183 ? 5.762 4.430 -0.259 1.00 66.75 183 PHE A N 1
ATOM 1454 C CA . PHE A 1 183 ? 6.112 3.107 -0.772 1.00 66.75 183 PHE A CA 1
ATOM 1455 C C . PHE A 1 183 ? 4.879 2.205 -0.915 1.00 66.75 183 PHE A C 1
ATOM 1457 O O . PHE A 1 183 ? 4.669 1.618 -1.974 1.00 66.75 183 PHE A O 1
ATOM 1464 N N . ALA A 1 184 ? 4.032 2.128 0.118 1.00 69.94 184 ALA A N 1
ATOM 1465 C CA . ALA A 1 184 ? 2.826 1.304 0.087 1.00 69.94 184 ALA A CA 1
ATOM 1466 C C . ALA A 1 184 ? 1.850 1.718 -1.028 1.00 69.94 184 ALA A C 1
ATOM 1468 O O . ALA A 1 184 ? 1.277 0.846 -1.683 1.00 69.94 184 ALA A O 1
ATOM 1469 N N . LEU A 1 185 ? 1.681 3.025 -1.257 1.00 73.25 185 LEU A N 1
ATOM 1470 C CA . LEU A 1 185 ? 0.852 3.580 -2.329 1.00 73.25 185 LEU A CA 1
ATOM 1471 C C . LEU A 1 185 ? 1.428 3.277 -3.713 1.00 73.25 185 LEU A C 1
ATOM 1473 O O . LEU A 1 185 ? 0.681 2.844 -4.582 1.00 73.25 185 LEU A O 1
ATOM 1477 N N . MET A 1 186 ? 2.737 3.453 -3.912 1.00 67.75 186 MET A N 1
ATOM 1478 C CA . MET A 1 186 ? 3.402 3.108 -5.175 1.00 67.75 186 MET A CA 1
ATOM 1479 C C . MET A 1 186 ? 3.289 1.610 -5.470 1.00 67.75 186 MET A C 1
ATOM 1481 O O . MET A 1 186 ? 2.881 1.222 -6.558 1.00 67.75 186 MET A O 1
ATOM 1485 N N . ALA A 1 187 ? 3.547 0.765 -4.473 1.00 65.31 187 ALA A N 1
ATOM 1486 C CA . ALA A 1 187 ? 3.415 -0.679 -4.608 1.00 65.31 187 ALA A CA 1
ATOM 1487 C C . ALA A 1 187 ? 1.970 -1.132 -4.883 1.00 65.31 187 ALA A C 1
ATOM 1489 O O . ALA A 1 187 ? 1.739 -2.106 -5.596 1.00 65.31 187 ALA A O 1
ATOM 1490 N N . HIS A 1 188 ? 0.982 -0.445 -4.306 1.00 70.62 188 HIS A N 1
ATOM 1491 C CA . HIS A 1 188 ? -0.435 -0.713 -4.559 1.00 70.62 188 HIS A CA 1
ATOM 1492 C C . HIS A 1 188 ? -0.876 -0.236 -5.939 1.00 70.62 188 HIS A C 1
ATOM 1494 O O . HIS A 1 188 ? -1.570 -0.961 -6.640 1.00 70.62 188 HIS A O 1
ATOM 1500 N N . TYR A 1 189 ? -0.394 0.923 -6.375 1.00 68.62 189 TYR A N 1
ATOM 1501 C CA . TYR A 1 189 ? -0.556 1.390 -7.746 1.00 68.62 189 TYR A CA 1
ATOM 1502 C C . TYR A 1 189 ? 0.005 0.373 -8.754 1.00 68.62 189 TYR A C 1
ATOM 1504 O O . TYR A 1 189 ? -0.716 -0.018 -9.670 1.00 68.62 189 TYR A O 1
ATOM 1512 N N . ASP A 1 190 ? 1.221 -0.135 -8.525 1.00 56.66 190 ASP A N 1
ATOM 1513 C CA . ASP A 1 190 ? 1.844 -1.188 -9.344 1.00 56.66 190 ASP A CA 1
ATOM 1514 C C . ASP A 1 190 ? 1.050 -2.507 -9.306 1.00 56.66 190 ASP A C 1
ATOM 1516 O O . ASP A 1 190 ? 1.049 -3.289 -10.256 1.00 56.66 190 ASP A O 1
ATOM 1520 N N . PHE A 1 191 ? 0.355 -2.791 -8.203 1.00 60.72 191 PHE A N 1
ATOM 1521 C CA . PHE A 1 191 ? -0.527 -3.952 -8.107 1.00 60.72 191 PHE A CA 1
ATOM 1522 C C . PHE A 1 191 ? -1.811 -3.760 -8.931 1.00 60.72 191 PHE A C 1
ATOM 1524 O O . PHE A 1 191 ? -2.212 -4.680 -9.646 1.00 60.72 191 PHE A O 1
ATOM 1531 N N . CYS A 1 192 ? -2.447 -2.587 -8.859 1.00 58.75 192 CYS A N 1
ATOM 1532 C CA . CYS A 1 192 ? -3.680 -2.270 -9.589 1.00 58.75 192 CYS A CA 1
ATOM 1533 C C . CYS A 1 192 ? -3.451 -2.108 -11.104 1.00 58.75 192 CYS A C 1
ATOM 1535 O O . CYS A 1 192 ? -4.361 -2.358 -11.900 1.00 58.75 192 CYS A O 1
ATOM 1537 N N . THR A 1 193 ? -2.239 -1.747 -11.538 1.00 54.53 193 THR A N 1
ATOM 1538 C CA . THR A 1 193 ? -1.841 -1.766 -12.959 1.00 54.53 193 THR A CA 1
ATOM 1539 C C . THR A 1 193 ? -1.699 -3.180 -13.524 1.00 54.53 193 THR A C 1
ATOM 1541 O O . THR A 1 193 ? -1.955 -3.393 -14.703 1.00 54.53 193 THR A O 1
ATOM 1544 N N . LYS A 1 194 ? -1.396 -4.176 -12.683 1.00 52.88 194 LYS A N 1
ATOM 1545 C CA . LYS A 1 194 ? -1.079 -5.557 -13.097 1.00 52.88 194 LYS A CA 1
ATOM 1546 C C . LYS A 1 194 ? -2.263 -6.531 -13.189 1.00 52.88 194 LYS A C 1
ATOM 1548 O O . LYS A 1 194 ? -2.038 -7.721 -13.402 1.00 52.88 194 LYS A O 1
ATOM 1553 N N . ASN A 1 195 ? -3.507 -6.069 -13.030 1.00 46.66 195 ASN A N 1
ATOM 1554 C CA . ASN A 1 195 ? -4.696 -6.880 -13.352 1.00 46.66 195 ASN A CA 1
ATOM 1555 C C . ASN A 1 195 ? -5.070 -6.836 -14.847 1.00 46.66 195 ASN A C 1
ATOM 1557 O O . ASN A 1 195 ? -5.892 -7.635 -15.286 1.00 46.66 195 ASN A O 1
ATOM 1561 N N . GLU A 1 196 ? -4.443 -5.963 -15.637 1.00 46.53 196 GLU A N 1
ATOM 1562 C CA . GLU A 1 196 ? -4.379 -6.131 -17.090 1.00 46.53 196 GLU A CA 1
ATOM 1563 C C . GLU A 1 196 ? -3.180 -7.043 -17.376 1.00 46.53 196 GLU A C 1
ATOM 1565 O O . GLU A 1 196 ? -2.086 -6.813 -16.864 1.00 46.53 196 GLU A O 1
ATOM 1570 N N . VAL A 1 197 ? -3.403 -8.140 -18.101 1.00 46.56 197 VAL A N 1
ATOM 1571 C CA . VAL A 1 197 ? -2.422 -9.209 -18.340 1.00 46.56 197 VAL A CA 1
ATOM 1572 C C . VAL A 1 197 ? -1.184 -8.646 -19.044 1.00 46.56 197 VAL A C 1
ATOM 1574 O O . VAL A 1 197 ? -1.123 -8.580 -20.266 1.00 46.56 197 VAL A O 1
ATOM 1577 N N . PHE A 1 198 ? -0.181 -8.240 -18.270 1.00 50.25 198 PHE A N 1
ATOM 1578 C CA . PHE A 1 198 ? 1.127 -7.871 -18.791 1.00 50.25 198 PHE A CA 1
ATOM 1579 C C . PHE A 1 198 ? 2.012 -9.118 -18.791 1.00 50.25 198 PHE A C 1
ATOM 1581 O O . PHE A 1 198 ? 2.545 -9.527 -17.756 1.00 50.25 198 PHE A O 1
ATOM 1588 N N . SER A 1 199 ? 2.139 -9.767 -19.949 1.00 55.72 199 SER A N 1
ATOM 1589 C CA . SER A 1 199 ? 3.135 -10.821 -20.134 1.00 55.72 199 SER A CA 1
ATOM 1590 C C . SER A 1 199 ? 4.501 -10.156 -20.262 1.00 55.72 199 SER A C 1
ATOM 1592 O O . SER A 1 199 ? 4.858 -9.601 -21.296 1.00 55.72 199 SER A O 1
ATOM 1594 N N . PHE A 1 200 ? 5.286 -10.204 -19.187 1.00 54.47 200 PHE A N 1
ATOM 1595 C CA . PHE A 1 200 ? 6.678 -9.747 -19.188 1.00 54.47 200 PHE A CA 1
ATOM 1596 C C . PHE A 1 200 ? 7.505 -10.398 -20.309 1.00 54.47 200 PHE A C 1
ATOM 1598 O O . PHE A 1 200 ? 8.391 -9.760 -20.869 1.00 54.47 200 PHE A O 1
ATOM 1605 N N . MET A 1 201 ? 7.195 -11.650 -20.662 1.00 57.31 201 MET A N 1
ATOM 1606 C CA . MET A 1 201 ? 7.839 -12.340 -21.780 1.00 57.31 201 MET A CA 1
ATOM 1607 C C . MET A 1 201 ? 7.482 -11.713 -23.126 1.00 57.31 201 MET A C 1
ATOM 1609 O O . MET A 1 201 ? 8.325 -11.703 -24.017 1.00 57.31 201 MET A O 1
ATOM 1613 N N . ASP A 1 202 ? 6.283 -11.147 -23.261 1.00 64.06 202 ASP A N 1
ATOM 1614 C CA . ASP A 1 202 ? 5.873 -10.463 -24.486 1.00 64.06 202 ASP A CA 1
ATOM 1615 C C . ASP A 1 202 ? 6.589 -9.119 -24.599 1.00 64.06 202 ASP A C 1
ATOM 1617 O O . ASP A 1 202 ? 7.040 -8.764 -25.681 1.00 64.06 202 ASP A O 1
ATOM 1621 N N . GLU A 1 203 ? 6.760 -8.384 -23.497 1.00 62.84 203 GLU A N 1
ATOM 1622 C CA . GLU A 1 203 ? 7.481 -7.107 -23.527 1.00 62.84 203 GLU A CA 1
ATOM 1623 C C . GLU A 1 203 ? 8.989 -7.303 -23.724 1.00 62.84 203 GLU A C 1
ATOM 1625 O O . GLU A 1 203 ? 9.602 -6.630 -24.551 1.00 62.84 203 GLU A O 1
ATOM 1630 N N . LEU A 1 204 ? 9.587 -8.280 -23.035 1.00 64.62 204 LEU A N 1
ATOM 1631 C CA . LEU A 1 204 ? 10.978 -8.669 -23.265 1.00 64.62 204 LEU A CA 1
ATOM 1632 C C . LEU A 1 204 ? 11.163 -9.192 -24.695 1.00 64.62 204 LEU A C 1
ATOM 1634 O O . LEU A 1 204 ? 12.152 -8.861 -25.340 1.00 64.62 204 LEU A O 1
ATOM 1638 N N . GLY A 1 205 ? 10.191 -9.947 -25.209 1.00 68.31 205 GLY A N 1
ATOM 1639 C CA . GLY A 1 205 ? 10.148 -10.399 -26.596 1.00 68.31 205 GLY A CA 1
ATOM 1640 C C . GLY A 1 205 ? 10.066 -9.246 -27.597 1.00 68.31 205 GLY A C 1
ATOM 1641 O O . GLY A 1 205 ? 10.797 -9.265 -28.581 1.00 68.31 205 GLY A O 1
ATOM 1642 N N . LYS A 1 206 ? 9.251 -8.216 -27.339 1.00 71.12 206 LYS A N 1
ATOM 1643 C CA . LYS A 1 206 ? 9.172 -7.005 -28.176 1.00 71.12 206 LYS A CA 1
ATOM 1644 C C . LYS A 1 206 ? 10.475 -6.210 -28.156 1.00 71.12 206 LYS A C 1
ATOM 1646 O O . LYS A 1 206 ? 10.965 -5.831 -29.213 1.00 71.12 206 LYS A O 1
ATOM 1651 N N . GLU A 1 207 ? 11.044 -5.963 -26.976 1.00 73.19 207 GLU A N 1
ATOM 1652 C CA . GLU A 1 207 ? 12.287 -5.194 -26.839 1.00 73.19 207 GLU A CA 1
ATOM 1653 C C . GLU A 1 207 ? 13.481 -5.939 -27.448 1.00 73.19 207 GLU A C 1
ATOM 1655 O O . GLU A 1 207 ? 14.275 -5.333 -28.160 1.00 73.19 207 GLU A O 1
ATOM 1660 N N . TYR A 1 208 ? 13.580 -7.258 -27.252 1.00 78.00 208 TYR A N 1
ATOM 1661 C CA . TYR A 1 208 ? 14.593 -8.083 -27.921 1.00 78.00 208 TYR A CA 1
ATOM 1662 C C . TYR A 1 208 ? 14.323 -8.193 -29.432 1.00 78.00 208 TYR A C 1
ATOM 1664 O O . TYR A 1 208 ? 15.254 -8.233 -30.236 1.00 78.00 208 TYR A O 1
ATOM 1672 N N . GLY A 1 209 ? 13.047 -8.172 -29.828 1.00 76.62 209 GLY A N 1
ATOM 1673 C CA . GLY A 1 209 ? 12.590 -8.105 -31.213 1.00 76.62 209 GLY A CA 1
ATOM 1674 C C . GLY A 1 209 ? 13.150 -6.900 -31.965 1.00 76.62 209 GLY A C 1
ATOM 1675 O O . GLY A 1 209 ? 13.598 -7.074 -33.089 1.00 76.62 209 GLY A O 1
ATOM 1676 N N . LYS A 1 210 ? 13.268 -5.723 -31.331 1.00 80.31 210 LYS A N 1
ATOM 1677 C CA . LYS A 1 210 ? 13.894 -4.533 -31.951 1.00 80.31 210 LYS A CA 1
ATOM 1678 C C . LYS A 1 210 ? 15.316 -4.808 -32.455 1.00 80.31 210 LYS A C 1
ATOM 1680 O O . LYS A 1 210 ? 15.687 -4.365 -33.539 1.00 80.31 210 LYS A O 1
ATOM 1685 N N . MET A 1 211 ? 16.104 -5.552 -31.676 1.00 83.56 211 MET A N 1
ATOM 1686 C CA . MET A 1 211 ? 17.456 -5.966 -32.060 1.00 83.56 211 MET A CA 1
ATOM 1687 C C . MET A 1 211 ? 17.427 -7.040 -33.152 1.00 83.56 211 MET A C 1
ATOM 1689 O O . MET A 1 211 ? 18.183 -6.954 -34.119 1.00 83.56 211 MET A O 1
ATOM 1693 N N . LEU A 1 212 ? 16.568 -8.054 -33.011 1.00 80.81 212 LEU A N 1
ATOM 1694 C CA . LEU A 1 212 ? 16.490 -9.158 -33.971 1.00 80.81 212 LEU A CA 1
ATOM 1695 C C . LEU A 1 212 ? 15.948 -8.725 -35.334 1.00 80.81 212 LEU A C 1
ATOM 1697 O O . LEU A 1 212 ? 16.492 -9.155 -36.346 1.00 80.81 212 LEU A O 1
ATOM 1701 N N . ASP A 1 213 ? 14.933 -7.867 -35.381 1.00 77.62 213 ASP A N 1
ATOM 1702 C CA . ASP A 1 213 ? 14.350 -7.357 -36.624 1.00 77.62 213 ASP A CA 1
ATOM 1703 C C . ASP A 1 213 ? 15.409 -6.628 -37.456 1.00 77.62 213 ASP A C 1
ATOM 1705 O O . ASP A 1 213 ? 15.531 -6.857 -38.660 1.00 77.62 213 ASP A O 1
ATOM 1709 N N . LEU A 1 214 ? 16.259 -5.824 -36.812 1.00 76.38 214 LEU A N 1
ATOM 1710 C CA . LEU A 1 214 ? 17.355 -5.143 -37.496 1.00 76.38 214 LEU A CA 1
ATOM 1711 C C . LEU A 1 214 ? 18.315 -6.122 -38.182 1.00 76.38 214 LEU A C 1
ATOM 1713 O O . LEU A 1 214 ? 18.804 -5.853 -39.278 1.00 76.38 214 LEU A O 1
ATOM 1717 N N . ILE A 1 215 ? 18.567 -7.261 -37.545 1.00 78.31 215 ILE A N 1
ATOM 1718 C CA . ILE A 1 215 ? 19.514 -8.274 -38.014 1.00 78.31 215 ILE A CA 1
ATOM 1719 C C . ILE A 1 215 ? 18.890 -9.162 -39.082 1.00 78.31 215 ILE A C 1
ATOM 1721 O O . ILE A 1 215 ? 19.529 -9.445 -40.093 1.00 78.31 215 ILE A O 1
ATOM 1725 N N . LEU A 1 216 ? 17.641 -9.578 -38.878 1.00 77.31 216 LEU A N 1
ATOM 1726 C CA . LEU A 1 216 ? 16.894 -10.412 -39.816 1.00 77.31 216 LEU A CA 1
ATOM 1727 C C . LEU A 1 216 ? 16.622 -9.679 -41.131 1.00 77.31 216 LEU A C 1
ATOM 1729 O O . LEU A 1 216 ? 16.671 -10.301 -42.192 1.00 77.31 216 LEU A O 1
ATOM 1733 N N . TYR A 1 217 ? 16.360 -8.372 -41.072 1.00 77.50 217 TYR A N 1
ATOM 1734 C CA . TYR A 1 217 ? 16.041 -7.566 -42.252 1.00 77.50 217 TYR A CA 1
ATOM 1735 C C . TYR A 1 217 ? 17.211 -6.717 -42.765 1.00 77.50 217 TYR A C 1
ATOM 1737 O O . TYR A 1 217 ? 17.080 -6.091 -43.815 1.00 77.50 217 TYR A O 1
ATOM 1745 N N . ASP A 1 218 ? 18.345 -6.710 -42.062 1.00 72.44 218 ASP A N 1
ATOM 1746 C CA . ASP A 1 218 ? 19.562 -5.958 -42.395 1.00 72.44 218 ASP A CA 1
ATOM 1747 C C . ASP A 1 218 ? 19.343 -4.437 -42.584 1.00 72.44 218 ASP A C 1
ATOM 1749 O O . ASP A 1 218 ? 19.984 -3.791 -43.419 1.00 72.44 218 ASP A O 1
ATOM 1753 N N . ARG A 1 219 ? 18.422 -3.842 -41.808 1.00 72.25 219 ARG A N 1
ATOM 1754 C CA . ARG A 1 219 ? 18.001 -2.434 -41.941 1.00 72.25 219 ARG A CA 1
ATOM 1755 C C . ARG A 1 219 ? 18.523 -1.560 -40.802 1.00 72.25 219 ARG A C 1
ATOM 1757 O O . ARG A 1 219 ? 17.885 -1.442 -39.760 1.00 72.25 219 ARG A O 1
ATOM 1764 N N . LEU A 1 220 ? 19.646 -0.877 -41.025 1.00 69.31 220 LEU A N 1
ATOM 1765 C CA . LEU A 1 220 ? 19.990 0.318 -40.244 1.00 69.31 220 LEU A CA 1
ATOM 1766 C C . LEU A 1 220 ? 19.244 1.523 -40.836 1.00 69.31 220 LEU A C 1
ATOM 1768 O O . LEU A 1 220 ? 19.790 2.275 -41.638 1.00 69.31 220 LEU A O 1
ATOM 1772 N N . GLU A 1 221 ? 17.969 1.674 -40.487 1.00 63.62 221 GLU A N 1
ATOM 1773 C CA . GLU A 1 221 ? 17.232 2.912 -40.765 1.00 63.62 221 GLU A CA 1
ATOM 1774 C C . GLU A 1 221 ? 17.632 4.009 -39.757 1.00 63.62 221 GLU A C 1
ATOM 1776 O O . GLU A 1 221 ? 18.215 3.749 -38.701 1.00 63.62 221 GLU A O 1
ATOM 1781 N N . SER A 1 222 ? 17.317 5.271 -40.046 1.00 57.59 222 SER A N 1
ATOM 1782 C CA . SER A 1 222 ? 17.656 6.399 -39.164 1.00 57.59 222 SER A CA 1
ATOM 1783 C C . SER A 1 222 ? 16.997 6.316 -37.773 1.00 57.59 222 SER A C 1
ATOM 1785 O O . SER A 1 222 ? 17.490 6.923 -36.822 1.00 57.59 222 SER A O 1
ATOM 1787 N N . SER A 1 223 ? 15.949 5.503 -37.598 1.00 61.66 223 SER A N 1
ATOM 1788 C CA . SER A 1 223 ? 15.150 5.390 -36.369 1.00 61.66 223 SER A CA 1
ATOM 1789 C C . SER A 1 223 ? 15.493 4.208 -35.449 1.00 61.66 223 SER A C 1
ATOM 1791 O O . SER A 1 223 ? 14.683 3.858 -34.598 1.00 61.66 223 SER A O 1
ATOM 1793 N N . VAL A 1 224 ? 16.661 3.569 -35.587 1.00 71.38 224 VAL A N 1
ATOM 1794 C CA . VAL A 1 224 ? 17.054 2.481 -34.665 1.00 71.38 224 VAL A CA 1
ATOM 1795 C C . VAL A 1 224 ? 17.195 3.008 -33.236 1.00 71.38 224 VAL A C 1
ATOM 1797 O O . VAL A 1 224 ? 17.997 3.917 -32.997 1.00 71.38 224 VAL A O 1
ATOM 1800 N N . GLU A 1 225 ? 16.423 2.422 -32.319 1.00 74.25 225 GLU A N 1
ATOM 1801 C CA . GLU A 1 225 ? 16.410 2.722 -30.885 1.00 74.25 225 GLU A CA 1
ATOM 1802 C C . GLU A 1 225 ? 17.244 1.710 -30.089 1.00 74.25 225 GLU A C 1
ATOM 1804 O O . GLU A 1 225 ? 17.341 0.534 -30.443 1.00 74.25 225 GLU A O 1
ATOM 1809 N N . GLU A 1 226 ? 17.818 2.164 -28.975 1.00 76.44 226 GLU A N 1
ATOM 1810 C CA . GLU A 1 226 ? 18.470 1.280 -28.008 1.00 76.44 226 GLU A CA 1
ATOM 1811 C C . GLU A 1 226 ? 17.458 0.314 -27.377 1.00 76.44 226 GLU A C 1
ATOM 1813 O O . GLU A 1 226 ? 16.337 0.687 -27.013 1.00 76.44 226 GLU A O 1
ATOM 1818 N N . CYS A 1 227 ? 17.881 -0.932 -27.183 1.00 77.31 227 CYS A N 1
ATOM 1819 C CA . CYS A 1 227 ? 17.111 -1.910 -26.431 1.00 77.31 227 CYS A CA 1
ATOM 1820 C C . CYS A 1 227 ? 17.136 -1.547 -24.949 1.00 77.31 227 CYS A C 1
ATOM 1822 O O . CYS A 1 227 ? 18.199 -1.345 -24.359 1.00 77.31 227 CYS A O 1
ATOM 1824 N N . ARG A 1 228 ? 15.973 -1.562 -24.294 1.00 70.00 228 ARG A N 1
ATOM 1825 C CA . ARG A 1 228 ? 15.878 -1.267 -22.852 1.00 70.00 228 ARG A CA 1
ATOM 1826 C C . ARG A 1 228 ? 16.326 -2.421 -21.942 1.00 70.00 228 ARG A C 1
ATOM 1828 O O . ARG A 1 228 ? 16.209 -2.322 -20.722 1.00 70.00 228 ARG A O 1
ATOM 1835 N N . ILE A 1 229 ? 16.830 -3.512 -22.519 1.00 67.88 229 ILE A N 1
ATOM 1836 C CA . ILE A 1 229 ? 17.297 -4.705 -21.805 1.00 67.88 229 ILE A CA 1
ATOM 1837 C C . ILE A 1 229 ? 18.779 -4.515 -21.440 1.00 67.88 229 ILE A C 1
ATOM 1839 O O . ILE A 1 229 ? 19.669 -5.008 -22.121 1.00 67.88 229 ILE A O 1
ATOM 1843 N N . ASP A 1 230 ? 19.057 -3.787 -20.361 1.00 62.50 230 ASP A N 1
ATOM 1844 C CA . ASP A 1 230 ? 20.422 -3.631 -19.840 1.00 62.50 230 ASP A CA 1
ATOM 1845 C C . ASP A 1 230 ? 20.677 -4.652 -18.718 1.00 62.50 230 ASP A C 1
ATOM 1847 O O . ASP A 1 230 ? 20.246 -4.462 -17.577 1.00 62.50 230 ASP A O 1
ATOM 1851 N N . HIS A 1 231 ? 21.286 -5.796 -19.063 1.00 60.53 231 HIS A N 1
ATOM 1852 C CA . HIS A 1 231 ? 21.517 -6.896 -18.122 1.00 60.53 231 HIS A CA 1
ATOM 1853 C C . HIS A 1 231 ? 22.843 -7.641 -18.384 1.00 60.53 231 HIS A C 1
ATOM 1855 O O . HIS A 1 231 ? 23.088 -8.060 -19.516 1.00 60.53 231 HIS A O 1
ATOM 1861 N N . PRO A 1 232 ? 23.632 -7.991 -17.343 1.00 54.91 232 PRO A N 1
ATOM 1862 C CA . PRO A 1 232 ? 24.912 -8.713 -17.473 1.00 54.91 232 PRO A CA 1
ATOM 1863 C C . PRO A 1 232 ? 24.856 -10.152 -18.036 1.00 54.91 232 PRO A C 1
ATOM 1865 O O . PRO A 1 232 ? 25.884 -10.821 -18.075 1.00 54.91 232 PRO A O 1
ATOM 1868 N N . PHE A 1 233 ? 23.685 -10.671 -18.433 1.00 55.12 233 PHE A N 1
ATOM 1869 C CA . PHE A 1 233 ? 23.564 -12.008 -19.048 1.00 55.12 233 PHE A CA 1
ATOM 1870 C C . PHE A 1 233 ? 23.366 -11.952 -20.560 1.00 55.12 233 PHE A C 1
ATOM 1872 O O . PHE A 1 233 ? 23.607 -12.962 -21.209 1.00 55.12 233 PHE A O 1
ATOM 1879 N N . TYR A 1 234 ? 22.954 -10.802 -21.098 1.00 72.50 234 TYR A N 1
ATOM 1880 C CA . TYR A 1 234 ? 22.751 -10.606 -22.528 1.00 72.50 234 TYR A CA 1
ATOM 1881 C C . TYR A 1 234 ? 23.868 -9.709 -23.058 1.00 72.50 234 TYR A C 1
ATOM 1883 O O . TYR A 1 234 ? 23.667 -8.530 -23.359 1.00 72.50 234 TYR A O 1
ATOM 1891 N N . ASN A 1 235 ? 25.085 -10.259 -23.102 1.00 77.94 235 ASN A N 1
ATOM 1892 C CA . ASN A 1 235 ? 26.275 -9.542 -23.574 1.00 77.94 235 ASN A CA 1
ATOM 1893 C C . ASN A 1 235 ? 26.061 -8.965 -24.976 1.00 77.94 235 ASN A C 1
ATOM 1895 O O . ASN A 1 235 ? 26.600 -7.913 -25.318 1.00 77.94 235 ASN A O 1
ATOM 1899 N N . GLU A 1 236 ? 25.262 -9.655 -25.781 1.00 83.12 236 GLU A N 1
ATOM 1900 C CA . GLU A 1 236 ? 24.903 -9.257 -27.127 1.00 83.12 236 GLU A CA 1
ATOM 1901 C C . GLU A 1 236 ? 24.017 -8.013 -27.171 1.00 83.12 236 GLU A C 1
ATOM 1903 O O . GLU A 1 236 ? 24.179 -7.198 -28.072 1.00 83.12 236 GLU A O 1
ATOM 1908 N N . VAL A 1 237 ? 23.161 -7.803 -26.166 1.00 84.06 237 VAL A N 1
ATOM 1909 C CA . VAL A 1 237 ? 22.344 -6.586 -26.070 1.00 84.06 237 VAL A CA 1
ATOM 1910 C C . VAL A 1 237 ? 23.201 -5.393 -25.655 1.00 84.06 237 VAL A C 1
ATOM 1912 O O . VAL A 1 237 ? 23.061 -4.312 -26.220 1.00 84.06 237 VAL A O 1
ATOM 1915 N N . ALA A 1 238 ? 24.135 -5.584 -24.719 1.00 85.62 238 ALA A N 1
ATOM 1916 C CA . ALA A 1 238 ? 25.092 -4.538 -24.358 1.00 85.62 238 ALA A CA 1
ATOM 1917 C C . ALA A 1 238 ? 25.950 -4.130 -25.568 1.00 85.62 238 ALA A C 1
ATOM 1919 O O . ALA A 1 238 ? 26.102 -2.941 -25.850 1.00 85.62 238 ALA A O 1
ATOM 1920 N N . LEU A 1 239 ? 26.447 -5.117 -26.324 1.00 89.06 239 LEU A N 1
ATOM 1921 C CA . LEU A 1 239 ? 27.178 -4.892 -27.570 1.00 89.06 239 LEU A CA 1
ATOM 1922 C C . LEU A 1 239 ? 26.320 -4.148 -28.606 1.00 89.06 239 LEU A C 1
ATOM 1924 O O . LEU A 1 239 ? 26.793 -3.187 -29.213 1.00 89.06 239 LEU A O 1
ATOM 1928 N N . PHE A 1 240 ? 25.062 -4.560 -28.781 1.00 89.56 240 PHE A N 1
ATOM 1929 C CA . PHE A 1 240 ? 24.118 -3.924 -29.695 1.00 89.56 240 PHE A CA 1
ATOM 1930 C C . PHE A 1 240 ? 23.834 -2.471 -29.316 1.00 89.56 240 PHE A C 1
ATOM 1932 O O . PHE A 1 240 ? 23.954 -1.591 -30.160 1.00 89.56 240 PHE A O 1
ATOM 1939 N N . ASN A 1 241 ? 23.537 -2.188 -28.048 1.00 87.62 241 ASN A N 1
ATOM 1940 C CA . ASN A 1 241 ? 23.296 -0.824 -27.577 1.00 87.62 241 ASN A CA 1
ATOM 1941 C C . ASN A 1 241 ? 24.530 0.067 -27.764 1.00 87.62 241 ASN A C 1
ATOM 1943 O O . ASN A 1 241 ? 24.401 1.211 -28.196 1.00 87.62 241 ASN A O 1
ATOM 1947 N N . SER A 1 242 ? 25.735 -0.451 -27.499 1.00 88.50 242 SER A N 1
ATOM 1948 C CA . SER A 1 242 ? 26.984 0.260 -27.803 1.00 88.50 242 SER A CA 1
ATOM 1949 C C . SER A 1 242 ? 27.142 0.548 -29.297 1.00 88.50 242 SER A C 1
ATOM 1951 O O . SER A 1 242 ? 27.591 1.630 -29.658 1.00 88.50 242 SER A O 1
ATOM 1953 N N . PHE A 1 243 ? 26.755 -0.387 -30.165 1.00 89.62 243 PHE A N 1
ATOM 1954 C CA . PHE A 1 243 ? 26.791 -0.190 -31.612 1.00 89.62 243 PHE A CA 1
ATOM 1955 C C . PHE A 1 243 ? 25.763 0.849 -32.077 1.00 89.62 243 PHE A C 1
ATOM 1957 O O . PHE A 1 243 ? 26.117 1.756 -32.823 1.00 89.62 243 PHE A O 1
ATOM 1964 N N . VAL A 1 244 ? 24.521 0.780 -31.585 1.00 87.56 244 VAL A N 1
ATOM 1965 C CA . VAL A 1 244 ? 23.453 1.742 -31.907 1.00 87.56 244 VAL A CA 1
ATOM 1966 C C . VAL A 1 244 ? 23.835 3.163 -31.490 1.00 87.56 244 VAL A C 1
ATOM 1968 O O . VAL A 1 244 ? 23.611 4.092 -32.264 1.00 87.56 244 VAL A O 1
ATOM 1971 N N . LYS A 1 245 ? 24.485 3.342 -30.332 1.00 87.06 245 LYS A N 1
ATOM 1972 C CA . LYS A 1 245 ? 25.023 4.646 -29.891 1.00 87.06 245 LYS A CA 1
ATOM 1973 C C . LYS A 1 245 ? 26.032 5.250 -30.864 1.00 87.06 245 LYS A C 1
ATOM 1975 O O . LYS A 1 245 ? 26.139 6.468 -30.950 1.00 87.06 245 LYS A O 1
ATOM 1980 N N . CYS A 1 246 ? 26.762 4.405 -31.582 1.00 86.12 246 CYS A N 1
ATOM 1981 C CA . CYS A 1 246 ? 27.787 4.803 -32.541 1.00 86.12 246 CYS A CA 1
ATOM 1982 C C . CYS A 1 246 ? 27.323 4.641 -33.997 1.00 86.12 246 CYS A C 1
ATOM 1984 O O . CYS A 1 246 ? 28.155 4.690 -34.897 1.00 86.12 246 CYS A O 1
ATOM 1986 N N . LYS A 1 247 ? 26.024 4.437 -34.265 1.00 81.12 247 LYS A N 1
ATOM 1987 C CA . LYS A 1 247 ? 25.536 4.151 -35.627 1.00 81.12 247 LYS A CA 1
ATOM 1988 C C . LYS A 1 247 ? 25.833 5.279 -36.623 1.00 81.12 247 LYS A C 1
ATOM 1990 O O . LYS A 1 247 ? 26.120 5.000 -37.783 1.00 81.12 247 LYS A O 1
ATOM 1995 N N . ASP A 1 248 ? 25.785 6.526 -36.150 1.00 80.06 248 ASP A N 1
ATOM 1996 C CA . ASP A 1 248 ? 26.019 7.729 -36.957 1.00 80.06 248 ASP A CA 1
ATOM 1997 C C . ASP A 1 248 ? 27.514 8.094 -37.041 1.00 80.06 248 ASP A C 1
ATOM 1999 O O . ASP A 1 248 ? 27.924 8.828 -37.938 1.00 80.06 248 ASP A O 1
ATOM 2003 N N . ASP A 1 249 ? 28.339 7.556 -36.135 1.00 83.50 249 ASP A N 1
ATOM 2004 C CA . ASP A 1 249 ? 29.793 7.726 -36.120 1.00 83.50 249 ASP A CA 1
ATOM 2005 C C . ASP A 1 249 ? 30.489 6.449 -35.618 1.00 83.50 249 ASP A C 1
ATOM 2007 O O . ASP A 1 249 ? 30.879 6.305 -34.453 1.00 83.50 249 ASP A O 1
ATOM 2011 N N . ILE A 1 250 ? 30.637 5.497 -36.543 1.00 84.38 250 ILE A N 1
ATOM 2012 C CA . ILE A 1 250 ? 31.179 4.158 -36.277 1.00 84.38 250 ILE A CA 1
ATOM 2013 C C . ILE A 1 250 ? 32.639 4.216 -35.793 1.00 84.38 250 ILE A C 1
ATOM 2015 O O . ILE A 1 250 ? 33.095 3.283 -35.133 1.00 84.38 250 ILE A O 1
ATOM 2019 N N . LEU A 1 251 ? 33.376 5.306 -36.043 1.00 83.31 251 LEU A N 1
ATOM 2020 C CA . LEU A 1 251 ? 34.768 5.449 -35.594 1.00 83.31 251 LEU A CA 1
ATOM 2021 C C . LEU A 1 251 ? 34.900 5.439 -34.066 1.00 83.31 251 LEU A C 1
ATOM 2023 O O . LEU A 1 251 ? 35.943 5.041 -33.547 1.00 83.31 251 LEU A O 1
ATOM 2027 N N . HIS A 1 252 ? 33.845 5.839 -33.356 1.00 85.69 252 HIS A N 1
ATOM 2028 C CA . HIS A 1 252 ? 33.796 5.857 -31.895 1.00 85.69 252 HIS A CA 1
ATOM 2029 C C . HIS A 1 252 ? 33.375 4.514 -31.281 1.00 85.69 252 HIS A C 1
ATOM 2031 O O . HIS A 1 252 ? 33.358 4.375 -30.056 1.00 85.69 252 HIS A O 1
ATOM 2037 N N . PHE A 1 253 ? 33.057 3.511 -32.103 1.00 89.94 253 PHE A N 1
ATOM 2038 C CA . PHE A 1 253 ? 32.706 2.185 -31.618 1.00 89.94 253 PHE A CA 1
ATOM 2039 C C . PHE A 1 253 ? 33.949 1.424 -31.126 1.00 89.94 253 PHE A C 1
ATOM 2041 O O . PHE A 1 253 ? 34.924 1.242 -31.860 1.00 89.94 253 PHE A O 1
ATOM 2048 N N . ASP A 1 254 ? 33.908 0.920 -29.887 1.00 87.69 254 ASP A N 1
ATOM 2049 C CA . ASP A 1 254 ? 34.989 0.102 -29.326 1.00 87.69 254 ASP A CA 1
ATOM 2050 C C . ASP A 1 254 ? 35.052 -1.273 -30.006 1.00 87.69 254 ASP A C 1
ATOM 2052 O O . ASP A 1 254 ? 34.394 -2.234 -29.604 1.00 87.69 254 ASP A O 1
ATOM 2056 N N . ARG A 1 255 ? 35.907 -1.388 -31.023 1.00 86.12 255 ARG A N 1
ATOM 2057 C CA . ARG A 1 255 ? 36.124 -2.637 -31.766 1.00 86.12 255 ARG A CA 1
ATOM 2058 C C . ARG A 1 255 ? 36.575 -3.796 -30.878 1.00 86.12 255 ARG A C 1
ATOM 2060 O O . ARG A 1 255 ? 36.230 -4.937 -31.175 1.00 86.12 255 ARG A O 1
ATOM 2067 N N . LYS A 1 256 ? 37.275 -3.532 -29.766 1.00 86.25 256 LYS A N 1
ATOM 2068 C CA . LYS A 1 256 ? 37.703 -4.592 -28.836 1.00 86.25 256 LYS A CA 1
ATOM 2069 C C . LYS A 1 256 ? 36.515 -5.266 -28.156 1.00 86.25 256 LYS A C 1
ATOM 2071 O O . LYS A 1 256 ? 36.645 -6.392 -27.682 1.00 86.25 256 LYS A O 1
ATOM 2076 N N . ALA A 1 257 ? 35.345 -4.623 -28.133 1.00 85.50 257 ALA A N 1
ATOM 2077 C CA . ALA A 1 257 ? 34.121 -5.242 -27.645 1.00 85.50 257 ALA A CA 1
ATOM 2078 C C . ALA A 1 257 ? 33.702 -6.467 -28.477 1.00 85.50 257 ALA A C 1
ATOM 2080 O O . ALA A 1 257 ? 33.105 -7.378 -27.907 1.00 85.50 257 ALA A O 1
ATOM 2081 N N . LEU A 1 258 ? 34.056 -6.529 -29.769 1.00 86.75 258 LEU A N 1
ATOM 2082 C CA . LEU A 1 258 ? 33.766 -7.667 -30.658 1.00 86.75 258 LEU A CA 1
ATOM 2083 C C . LEU A 1 258 ? 34.675 -8.876 -30.398 1.00 86.75 258 LEU A C 1
ATOM 2085 O O . LEU A 1 258 ? 34.295 -10.008 -30.682 1.00 86.75 258 LEU A O 1
ATOM 2089 N N . GLU A 1 259 ? 35.859 -8.643 -29.835 1.00 82.12 259 GLU A N 1
ATOM 2090 C CA . GLU A 1 259 ? 36.883 -9.666 -29.587 1.00 82.12 259 GLU A CA 1
ATOM 2091 C C . GLU A 1 259 ? 36.732 -10.336 -28.212 1.00 82.12 259 GLU A C 1
ATOM 2093 O O . GLU A 1 259 ? 37.480 -11.253 -27.873 1.00 82.12 259 GLU A O 1
ATOM 2098 N N . LYS A 1 260 ? 35.766 -9.892 -27.397 1.00 78.25 260 LYS A N 1
ATOM 2099 C CA . LYS A 1 260 ? 35.542 -10.440 -26.056 1.00 78.25 260 LYS A CA 1
ATOM 2100 C C . LYS A 1 260 ? 35.097 -11.902 -26.137 1.00 78.25 260 LYS A C 1
ATOM 2102 O O . LYS A 1 260 ? 34.090 -12.222 -26.770 1.00 78.25 260 LYS A O 1
ATOM 2107 N N . ASP A 1 261 ? 35.789 -12.773 -25.405 1.00 73.00 261 ASP A N 1
ATOM 2108 C CA . ASP A 1 261 ? 35.425 -14.186 -25.229 1.00 73.00 261 ASP A CA 1
ATOM 2109 C C . ASP A 1 261 ? 34.253 -14.348 -24.242 1.00 73.00 261 ASP A C 1
ATOM 2111 O O . ASP A 1 261 ? 34.371 -14.922 -23.161 1.00 73.00 261 ASP A O 1
ATOM 2115 N N . VAL A 1 262 ? 33.121 -13.729 -24.579 1.00 74.75 262 VAL A N 1
ATOM 2116 C CA . VAL A 1 262 ? 31.893 -13.719 -23.767 1.00 74.75 262 VAL A CA 1
ATOM 2117 C C . VAL A 1 262 ? 30.643 -14.073 -24.583 1.00 74.75 262 VAL A C 1
ATOM 2119 O O . VAL A 1 262 ? 29.542 -14.088 -24.031 1.00 74.75 262 VAL A O 1
ATOM 2122 N N . PHE A 1 263 ? 30.810 -14.351 -25.885 1.00 79.69 263 PHE A N 1
ATOM 2123 C CA . PHE A 1 263 ? 29.746 -14.663 -26.846 1.00 79.69 263 PHE A CA 1
ATOM 2124 C C . PHE A 1 263 ? 29.780 -16.154 -27.222 1.00 79.69 263 PHE A C 1
ATOM 2126 O O . PHE A 1 263 ? 30.461 -16.582 -28.159 1.00 79.69 263 PHE A O 1
ATOM 2133 N N . HIS A 1 264 ? 29.049 -16.969 -26.471 1.00 73.88 264 HIS A N 1
ATOM 2134 C CA . HIS A 1 264 ? 29.052 -18.429 -26.551 1.00 73.88 264 HIS A CA 1
ATOM 2135 C C . HIS A 1 264 ? 27.766 -19.017 -27.148 1.00 73.88 264 HIS A C 1
ATOM 2137 O O . HIS A 1 264 ? 27.788 -20.155 -27.632 1.00 73.88 264 HIS A O 1
ATOM 2143 N N . THR A 1 265 ? 26.645 -18.296 -27.124 1.00 72.69 265 THR A N 1
ATOM 2144 C CA . THR A 1 265 ? 25.374 -18.772 -27.694 1.00 72.69 265 THR A CA 1
ATOM 2145 C C . THR A 1 265 ? 25.253 -18.438 -29.184 1.00 72.69 265 THR A C 1
ATOM 2147 O O . THR A 1 265 ? 26.004 -17.627 -29.723 1.00 72.69 265 THR A O 1
ATOM 2150 N N . ILE A 1 266 ? 24.328 -19.106 -29.886 1.00 71.50 266 ILE A N 1
ATOM 2151 C CA . ILE A 1 266 ? 24.067 -18.838 -31.313 1.00 71.50 266 ILE A CA 1
ATOM 2152 C C . ILE A 1 266 ? 23.600 -17.394 -31.509 1.00 71.50 266 ILE A C 1
ATOM 2154 O O . ILE A 1 266 ? 24.093 -16.727 -32.411 1.00 71.50 266 ILE A O 1
ATOM 2158 N N . ASN A 1 267 ? 22.713 -16.909 -30.636 1.00 69.44 267 ASN A N 1
ATOM 2159 C CA . ASN A 1 267 ? 22.223 -15.536 -30.682 1.00 69.44 267 ASN A CA 1
ATOM 2160 C C . ASN A 1 267 ? 23.366 -14.554 -30.434 1.00 69.44 267 ASN A C 1
ATOM 2162 O O . ASN A 1 267 ? 23.606 -13.693 -31.269 1.00 69.44 267 ASN A O 1
ATOM 2166 N N . GLU A 1 268 ? 24.134 -14.749 -29.358 1.00 78.56 268 GLU A N 1
ATOM 2167 C CA . GLU A 1 268 ? 25.280 -13.897 -29.023 1.00 78.56 268 GLU A CA 1
ATOM 2168 C C . GLU A 1 268 ? 26.281 -13.769 -30.175 1.00 78.56 268 GLU A C 1
ATOM 2170 O O . GLU A 1 268 ? 26.692 -12.662 -30.530 1.00 78.56 268 GLU A O 1
ATOM 2175 N N . ARG A 1 269 ? 26.639 -14.898 -30.799 1.00 81.88 269 ARG A N 1
ATOM 2176 C CA . ARG A 1 269 ? 27.499 -14.898 -31.986 1.00 81.88 269 ARG A CA 1
ATOM 2177 C C . ARG A 1 269 ? 26.828 -14.226 -33.179 1.00 81.88 269 ARG A C 1
ATOM 2179 O O . ARG A 1 269 ? 27.486 -13.450 -33.854 1.00 81.88 269 ARG A O 1
ATOM 2186 N N . GLY A 1 270 ? 25.540 -14.471 -33.411 1.00 82.94 270 GLY A N 1
ATOM 2187 C CA . GLY A 1 270 ? 24.790 -13.867 -34.512 1.00 82.94 270 GLY A CA 1
ATOM 2188 C C . GLY A 1 270 ? 24.777 -12.337 -34.455 1.00 82.94 270 GLY A C 1
ATOM 2189 O O . GLY A 1 270 ? 25.075 -11.693 -35.458 1.00 82.94 270 GLY A O 1
ATOM 2190 N N . ILE A 1 271 ? 24.512 -11.757 -33.277 1.00 86.25 271 ILE A N 1
ATOM 2191 C CA . ILE A 1 271 ? 24.564 -10.299 -33.074 1.00 86.25 271 ILE A CA 1
ATOM 2192 C C . ILE A 1 27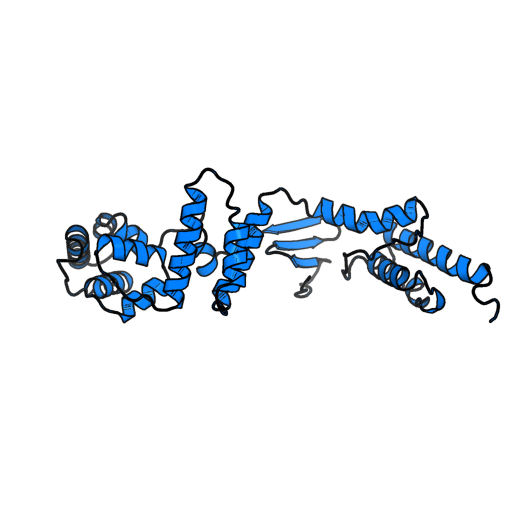1 ? 25.986 -9.774 -33.298 1.00 86.25 271 ILE A C 1
ATOM 2194 O O . ILE A 1 271 ? 26.183 -8.804 -34.029 1.00 86.25 271 ILE A O 1
ATOM 2198 N N . ARG A 1 272 ? 26.988 -10.418 -32.685 1.00 90.06 272 ARG A N 1
ATOM 2199 C CA . ARG A 1 272 ? 28.394 -10.029 -32.830 1.00 90.06 272 ARG A CA 1
ATOM 2200 C C . ARG A 1 272 ? 28.818 -10.041 -34.294 1.00 90.06 272 ARG A C 1
ATOM 2202 O O . ARG A 1 272 ? 29.346 -9.046 -34.767 1.00 90.06 272 ARG A O 1
ATOM 2209 N N . ASP A 1 273 ? 28.570 -11.133 -35.006 1.00 88.50 273 ASP A N 1
ATOM 2210 C CA . ASP A 1 273 ? 28.992 -11.315 -36.396 1.00 88.50 273 ASP A CA 1
ATOM 2211 C C . ASP A 1 273 ? 28.285 -10.318 -37.327 1.00 88.50 273 ASP A C 1
ATOM 2213 O O . ASP A 1 273 ? 28.909 -9.770 -38.239 1.00 88.50 273 ASP A O 1
ATOM 2217 N N . PHE A 1 274 ? 27.012 -10.009 -37.057 1.00 89.44 274 PHE A N 1
ATOM 2218 C CA . PHE A 1 274 ? 26.290 -8.940 -37.744 1.00 89.44 274 PHE A CA 1
ATOM 2219 C C . PHE A 1 274 ? 26.967 -7.574 -37.554 1.00 89.44 274 PHE A C 1
ATOM 2221 O O . PHE A 1 274 ? 27.252 -6.884 -38.536 1.00 89.44 274 PHE A O 1
ATOM 2228 N N . ILE A 1 275 ? 27.260 -7.191 -36.306 1.00 90.50 275 ILE A N 1
ATOM 2229 C CA . ILE A 1 275 ? 27.903 -5.907 -35.993 1.00 90.50 275 ILE A CA 1
ATOM 2230 C C . ILE A 1 275 ? 29.311 -5.861 -36.593 1.00 90.50 275 ILE A C 1
ATOM 2232 O O . ILE A 1 275 ? 29.657 -4.873 -37.238 1.00 90.50 275 ILE A O 1
ATOM 2236 N N . THR A 1 276 ? 30.094 -6.936 -36.458 1.00 91.00 276 THR A N 1
ATOM 2237 C CA . THR A 1 276 ? 31.418 -7.076 -37.079 1.00 91.00 276 THR A CA 1
ATOM 2238 C C . THR A 1 276 ? 31.339 -6.795 -38.573 1.00 91.00 276 THR A C 1
ATOM 2240 O O . THR A 1 276 ? 32.050 -5.921 -39.062 1.00 91.00 276 THR A O 1
ATOM 2243 N N . LYS A 1 277 ? 30.408 -7.441 -39.289 1.00 88.75 277 LYS A N 1
ATOM 2244 C CA . LYS A 1 277 ? 30.214 -7.223 -40.727 1.00 88.75 277 LYS A CA 1
ATOM 2245 C C . LYS A 1 277 ? 29.898 -5.759 -41.048 1.00 88.75 2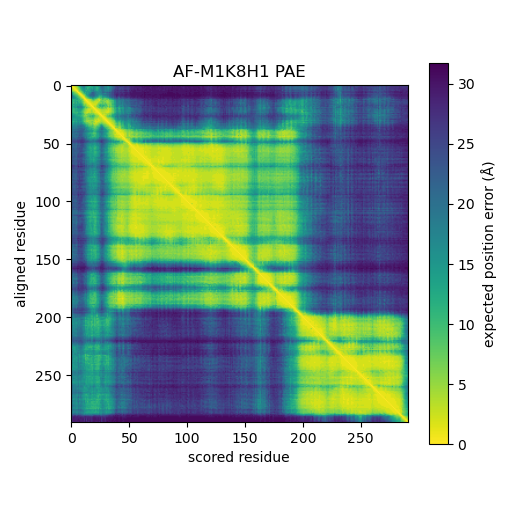77 LYS A C 1
ATOM 2247 O O . LYS A 1 277 ? 30.448 -5.220 -42.005 1.00 88.75 277 LYS A O 1
ATOM 2252 N N . LYS A 1 278 ? 29.034 -5.095 -40.272 1.00 87.38 278 LYS A N 1
ATOM 2253 C CA . LYS A 1 278 ? 28.686 -3.677 -40.492 1.00 87.38 278 LYS A CA 1
ATOM 2254 C C . LYS A 1 278 ? 29.868 -2.741 -40.264 1.00 87.38 278 LYS A C 1
ATOM 2256 O O . LYS A 1 278 ? 30.120 -1.870 -41.096 1.00 87.38 278 LYS A O 1
ATOM 2261 N N . VAL A 1 279 ? 30.607 -2.947 -39.179 1.00 87.69 279 VAL A N 1
ATOM 2262 C CA . VAL A 1 279 ? 31.810 -2.171 -38.857 1.00 87.69 279 VAL A CA 1
ATOM 2263 C C . VAL A 1 279 ? 32.879 -2.377 -39.936 1.00 87.69 279 VAL A C 1
ATOM 2265 O O . VAL A 1 279 ? 33.448 -1.408 -40.432 1.00 87.69 279 VAL A O 1
ATOM 2268 N N . GLU A 1 280 ? 33.121 -3.616 -40.367 1.00 86.38 280 GLU A N 1
ATOM 2269 C CA . GLU A 1 280 ? 34.085 -3.931 -41.427 1.00 86.38 280 GLU A CA 1
ATOM 2270 C C . GLU A 1 280 ? 33.687 -3.339 -42.781 1.00 86.38 280 GLU A C 1
ATOM 2272 O O . GLU A 1 280 ? 34.540 -2.775 -43.465 1.00 86.38 280 GLU A O 1
ATOM 2277 N N . MET A 1 281 ? 32.403 -3.396 -43.155 1.00 83.25 281 MET A N 1
ATOM 2278 C CA . MET A 1 281 ? 31.898 -2.762 -44.379 1.00 83.25 281 MET A CA 1
ATOM 2279 C C . MET A 1 281 ? 32.137 -1.249 -44.383 1.00 83.25 281 MET A C 1
ATOM 2281 O O . MET A 1 281 ? 32.557 -0.713 -45.407 1.00 83.25 281 MET A O 1
ATOM 2285 N N . PHE A 1 282 ? 31.925 -0.569 -43.252 1.00 82.25 282 PHE A N 1
ATOM 2286 C CA . PHE A 1 282 ? 32.226 0.858 -43.120 1.00 82.25 282 PHE A CA 1
ATOM 2287 C C . PHE A 1 282 ? 33.708 1.148 -43.416 1.00 82.25 282 PHE A C 1
ATOM 2289 O O . PHE A 1 282 ? 34.018 1.979 -44.274 1.00 82.25 282 PHE A O 1
ATOM 2296 N N . TYR A 1 283 ? 34.633 0.403 -42.803 1.00 78.75 283 TYR A N 1
ATOM 2297 C CA . TYR A 1 283 ? 36.069 0.579 -43.054 1.00 78.75 283 TYR A CA 1
ATOM 2298 C C . TYR A 1 283 ? 36.484 0.190 -44.482 1.00 78.75 283 TYR A C 1
ATOM 2300 O O . TYR A 1 283 ? 37.301 0.883 -45.088 1.00 78.75 283 TYR A O 1
ATOM 2308 N N . ALA A 1 284 ? 35.902 -0.869 -45.051 1.00 78.81 284 ALA A N 1
ATOM 2309 C CA . ALA A 1 284 ? 36.181 -1.316 -46.418 1.00 78.81 284 ALA A CA 1
ATOM 2310 C C . ALA A 1 284 ? 35.653 -0.341 -47.484 1.00 78.81 284 ALA A C 1
ATOM 2312 O O . ALA A 1 284 ? 36.268 -0.193 -48.537 1.00 78.81 284 ALA A O 1
ATOM 2313 N N . SER A 1 285 ? 34.551 0.363 -47.202 1.00 70.88 285 SER A N 1
ATOM 2314 C CA . SER A 1 285 ? 34.002 1.418 -48.068 1.00 70.88 285 SER A CA 1
ATOM 2315 C C . SER A 1 285 ? 34.812 2.724 -48.048 1.00 70.88 285 SER A C 1
ATOM 2317 O O . SER A 1 285 ? 34.423 3.702 -48.684 1.00 70.88 285 SER A O 1
ATOM 2319 N N . GLY A 1 286 ? 35.954 2.738 -47.350 1.00 59.47 286 GLY A N 1
ATOM 2320 C CA . GLY A 1 286 ? 36.827 3.899 -47.240 1.00 59.47 286 GLY A CA 1
ATOM 2321 C C . GLY A 1 286 ? 36.265 4.959 -46.301 1.00 59.47 286 GLY A C 1
ATOM 2322 O O . GLY A 1 286 ? 36.336 6.136 -46.644 1.00 59.47 286 GLY A O 1
ATOM 2323 N N . GLY A 1 287 ? 35.700 4.548 -45.153 1.00 53.00 287 GLY A N 1
ATOM 2324 C CA . GLY A 1 287 ? 35.171 5.396 -44.069 1.00 53.00 287 GLY A CA 1
ATOM 2325 C C . GLY A 1 287 ? 36.207 6.367 -43.487 1.00 53.00 287 GLY A C 1
ATOM 2326 O O . GLY A 1 287 ? 36.672 6.213 -42.361 1.00 53.00 287 GLY A O 1
ATOM 2327 N N . GLY A 1 288 ? 36.588 7.338 -44.314 1.00 51.81 288 GLY A N 1
ATOM 2328 C CA . GLY A 1 288 ? 37.753 8.197 -44.185 1.00 51.81 288 GLY A CA 1
ATOM 2329 C C . GLY A 1 288 ? 38.331 8.625 -45.544 1.00 51.81 288 GLY A C 1
ATOM 2330 O O . GLY A 1 288 ? 39.544 8.578 -45.722 1.00 51.81 288 GLY A O 1
ATOM 2331 N N . LEU A 1 289 ? 37.510 9.059 -46.509 1.00 38.66 289 LEU A N 1
ATOM 2332 C CA . LEU A 1 289 ? 37.987 9.908 -47.609 1.00 38.66 289 LEU A CA 1
ATOM 2333 C C . LEU A 1 289 ? 37.678 11.378 -47.286 1.00 38.66 289 LEU A C 1
ATOM 2335 O O . LEU A 1 289 ? 36.622 11.895 -47.623 1.00 38.66 289 LEU A O 1
ATOM 2339 N N . ILE A 1 290 ? 38.639 11.998 -46.593 1.00 44.88 290 ILE A N 1
ATOM 2340 C CA . ILE A 1 290 ? 39.071 13.406 -46.668 1.00 44.88 290 ILE A CA 1
ATOM 2341 C C . ILE A 1 290 ? 37.962 14.464 -46.861 1.00 44.88 290 ILE A C 1
ATOM 2343 O O . ILE A 1 290 ? 37.572 14.767 -47.991 1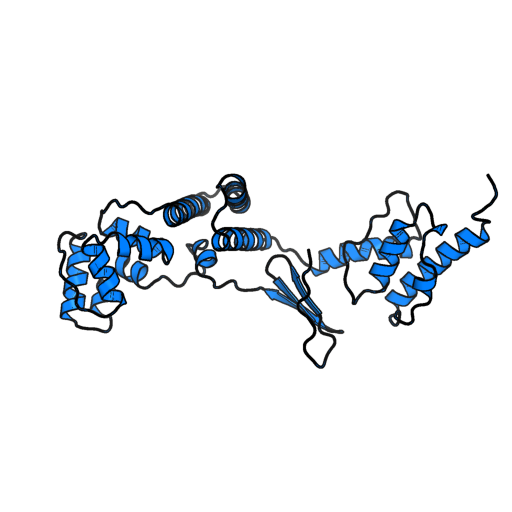.00 44.88 290 ILE A O 1
ATOM 2347 N N . LYS A 1 291 ? 37.627 15.172 -45.775 1.00 36.09 291 LYS A N 1
ATOM 2348 C CA . LYS A 1 291 ? 37.916 16.611 -45.615 1.00 36.09 291 LYS A CA 1
ATOM 2349 C C . LYS A 1 291 ? 37.836 17.036 -44.155 1.00 36.09 291 LYS A C 1
ATOM 2351 O O . LYS A 1 291 ? 36.847 16.657 -43.498 1.00 36.09 291 LYS A O 1
#

Solvent-accessible surface area (backbone atoms only — not comparable to full-atom values): 17274 Å² total; per-residue (Å²): 127,78,55,76,79,75,83,70,91,92,58,77,55,49,57,39,45,53,82,66,29,42,36,45,31,44,95,87,48,77,44,81,41,76,58,80,72,80,47,72,62,39,42,62,76,39,89,86,84,79,56,80,76,49,74,58,27,47,31,51,74,40,45,70,54,41,68,74,46,91,70,62,64,69,55,25,47,52,52,36,51,13,56,79,51,36,37,72,49,61,64,89,54,92,54,58,76,70,52,29,49,54,29,39,41,53,66,61,39,62,72,50,46,41,53,38,27,69,76,36,48,65,25,35,54,41,39,34,66,52,38,73,58,89,75,91,51,55,71,70,29,43,51,50,53,51,53,48,53,60,58,50,57,51,75,77,44,103,60,91,61,51,67,54,58,57,49,52,48,48,72,71,69,48,80,82,57,59,68,67,52,46,49,24,49,52,52,46,38,44,52,67,61,57,76,53,90,73,56,64,67,55,54,52,47,53,42,52,37,61,60,48,51,34,64,78,67,71,54,89,56,98,79,76,73,71,57,84,66,86,51,98,84,43,59,40,46,55,51,46,38,53,44,58,76,16,65,93,47,59,88,75,42,68,67,70,69,74,71,50,97,73,57,82,48,73,65,30,39,51,49,44,54,51,51,50,52,54,56,50,50,44,56,72,72,48,75,77,77,82,133

Sequence (291 aa):
MIFDYGIYFSRKVSVCLHEGCILIGSRTTFTVVKVEIADRCHLFLHPGAKRKRSYIERIASDPRLILRSSGDPKVNLKLYVSFVTGGKYRPSIRGNRRQKMIGNAIEGKKATWKDIAAKDVYGYDKLLSVLGIDMDLGPLAGLKRKIMNMLRHVNDEENTADERETIRRILRNESDPPGELTFALMAHYDFCTKNEVFSFMDELGKEYGKMLDLILYDRLESSVEECRIDHPFYNEVALFNSFVKCKDDILHFDRKALEKDVFHTINERGIRDFITKKVEMFYASGGGLIK

Organism: Encephalitozoon cuniculi (NCBI:txid6035)

Secondary structure (DSSP, 8-state):
--EE--PPTTS--EEEEETTEEEEE-SS-EEEEE-----HHHHTT-SSSS----HHHHHHH-THHHHTSSS-HHHHHHHHHHHHTTT-S-------HHHHHHHHHHTT-HHHHHHHHHH-HHHHHHHHHHHT-----HHHHHHHHHHHHHHHHHHHSSS---HHHHHHHHHHHSSS--HHHHHHHHHHHHHHHTTS---HHHHHHHHHHHHHHHHHHT---TTPPPPS---TT-HHHHHHHHHHHTTT-GGGS-GGGGG-TT--SHHHHHHHHHHHHHHHHHHHTTS----

Foldseek 3Di:
DWDFDDDDDDFPWGWTDDLQWTWTDGPVDIDIHRRPPPDQLLLLLDPPDDDDADPLLVCLVPVVVLCVDPWDNVLSVQLSVCLVVLLPRQDQHPIPPVSNLSSCVSVVPQVSLLVCLQRPVNSSVSNCVSNVDDHDNPDQSVLSVVSNVLSVVVVVDPDDPQNLVSLVCSLPPPDDHPPVNNVSSSSVSSVSVVVPPDDPCVVLVVLVCLLVVCLVVVDPDPPRDQRPPDDPLPLLSVLVNLCNVCVVPLVPRDPVSLVDPNQDDPVSVSSSVSSVVVSVVCVVVVVDDDD